Protein AF-A0A9E4C2A7-F1 (afdb_monomer_lite)

Sequence (192 aa):
MDSARFKALLAARDLGDVSAGEKAQGIEIRQQLLGATSADGIHWHNLSAPVFDAGATQLDTHNLCIYDPHQDQYVAYLRGHIDRRRLVRRASGPQFESLADPHPCLLPDPLDALDDDIYNPCYTPYPGTQPRYLMFPSIYHRIASTVDVQLAVSRDNHQWIRPFRQPIRGNVRPALRQPESHRCQRHLAAAF

Radius of gyration: 22.92 Å; chains: 1; bounding box: 50×76×45 Å

Foldseek 3Di:
DDPVVVLVVVLPDCPDPQDPVNVVVPDFDWDFAWDWDDPVVPDIDTDPDTLDTQGPFFWDPAKDWDQDPVVLKIKMWTWGDDPNAIATWIWIDNDSSHTDHTDGAGADDPPDDPQKHQDYFQKDFDDDDATKIKTFTWIQRRVVRDTATFIWIDRPVRHIDGPDPDGPDDPDPPDPDDPDDDDDDDDDDDDD

pLDDT: mean 81.85, std 18.78, range [28.12, 97.69]

Structure (mmCIF, N/CA/C/O backbone):
data_AF-A0A9E4C2A7-F1
#
_entry.id   AF-A0A9E4C2A7-F1
#
loop_
_atom_site.group_PDB
_atom_site.id
_atom_site.type_symbol
_atom_site.label_atom_id
_atom_site.label_alt_id
_atom_site.label_comp_id
_atom_site.label_asym_id
_atom_site.label_entity_id
_atom_site.label_seq_id
_atom_site.pdbx_PDB_ins_code
_atom_site.Cartn_x
_atom_site.Cartn_y
_atom_site.Cartn_z
_atom_site.occupancy
_atom_site.B_iso_or_equiv
_atom_site.auth_seq_id
_atom_site.auth_comp_id
_atom_site.auth_asym_id
_atom_site.auth_atom_id
_atom_site.pdbx_PDB_model_num
ATOM 1 N N . MET A 1 1 ? 20.657 5.915 -24.071 1.00 52.06 1 MET A 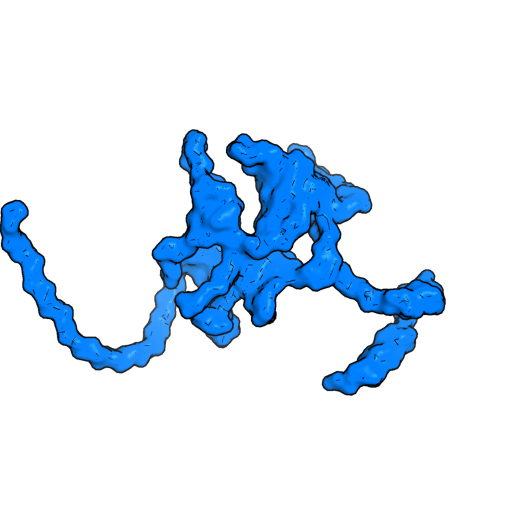N 1
ATOM 2 C CA . MET A 1 1 ? 21.016 7.320 -23.784 1.00 52.06 1 MET A CA 1
ATOM 3 C C . MET A 1 1 ? 22.346 7.283 -23.056 1.00 52.06 1 MET A C 1
ATOM 5 O O . MET A 1 1 ? 22.446 6.533 -22.095 1.00 52.06 1 MET A O 1
ATOM 9 N N . ASP A 1 2 ? 23.370 7.970 -23.555 1.00 78.88 2 ASP A N 1
ATOM 10 C CA . ASP A 1 2 ? 24.681 8.019 -22.897 1.00 78.88 2 ASP A CA 1
ATOM 11 C C . ASP A 1 2 ? 24.548 8.697 -21.521 1.00 78.88 2 ASP A C 1
ATOM 13 O O . ASP A 1 2 ? 24.016 9.807 -21.415 1.00 78.88 2 ASP A O 1
ATOM 17 N N . SER A 1 3 ? 24.997 8.010 -20.468 1.00 65.69 3 SER A N 1
ATOM 18 C CA . SER A 1 3 ? 24.899 8.497 -19.092 1.00 65.69 3 SER A CA 1
ATOM 19 C C . SER A 1 3 ? 25.687 9.789 -18.878 1.00 65.69 3 SER A C 1
ATOM 21 O O . SER A 1 3 ? 25.282 10.587 -18.031 1.00 65.69 3 SER A O 1
ATOM 23 N N . ALA A 1 4 ? 26.778 10.014 -19.617 1.00 73.44 4 ALA A N 1
ATOM 24 C CA . ALA A 1 4 ? 27.559 11.244 -19.517 1.00 73.44 4 ALA A CA 1
ATOM 25 C C . ALA A 1 4 ? 26.772 12.429 -20.090 1.00 73.44 4 ALA A C 1
ATOM 27 O O . ALA A 1 4 ? 26.594 13.450 -19.424 1.00 73.44 4 ALA A O 1
ATOM 28 N N . ARG A 1 5 ? 26.195 12.249 -21.282 1.00 74.38 5 ARG A N 1
ATOM 29 C CA . ARG A 1 5 ? 25.324 13.245 -21.916 1.00 74.38 5 ARG A CA 1
ATOM 30 C C . ARG A 1 5 ? 24.071 13.562 -21.089 1.00 74.38 5 ARG A C 1
ATOM 32 O O . ARG A 1 5 ? 23.682 14.724 -21.012 1.00 74.38 5 ARG A O 1
ATOM 39 N N . PHE A 1 6 ? 23.450 12.568 -20.449 1.00 71.69 6 PHE A N 1
ATOM 40 C CA . PHE A 1 6 ? 22.288 12.790 -19.576 1.00 71.69 6 PHE A CA 1
ATOM 41 C C . PHE A 1 6 ? 22.649 13.595 -18.316 1.00 71.69 6 PHE A C 1
ATOM 43 O O . PHE A 1 6 ? 21.942 14.542 -17.974 1.00 71.69 6 PHE A O 1
ATOM 50 N N . LYS A 1 7 ? 23.785 13.286 -17.673 1.00 68.56 7 LYS A N 1
ATOM 51 C CA . LYS A 1 7 ? 24.295 14.058 -16.525 1.00 68.56 7 LYS A CA 1
ATOM 52 C C . LYS A 1 7 ? 24.618 15.505 -16.900 1.00 68.56 7 LYS A C 1
ATOM 54 O O . LYS A 1 7 ? 24.267 16.408 -16.148 1.00 68.56 7 LYS A O 1
ATOM 59 N N . ALA A 1 8 ? 25.222 15.731 -18.068 1.00 76.12 8 ALA A N 1
ATOM 60 C CA . ALA A 1 8 ? 25.518 17.078 -18.558 1.00 76.12 8 ALA A CA 1
ATOM 61 C C . ALA A 1 8 ? 24.242 17.909 -18.784 1.00 76.12 8 ALA A C 1
ATOM 63 O O . ALA A 1 8 ? 24.189 19.073 -18.399 1.00 76.12 8 ALA A O 1
ATOM 64 N N . LEU A 1 9 ? 23.190 17.302 -19.347 1.00 75.69 9 LEU A N 1
ATOM 65 C CA . LEU A 1 9 ? 21.896 17.964 -19.549 1.00 75.69 9 LEU A CA 1
ATOM 66 C C . LEU A 1 9 ? 21.172 18.274 -18.231 1.00 75.69 9 LEU A C 1
ATOM 68 O O . LEU A 1 9 ? 20.566 19.334 -18.112 1.00 75.69 9 LEU A O 1
ATOM 72 N N . LEU A 1 10 ? 21.245 17.377 -17.242 1.00 66.69 10 LEU A N 1
ATOM 73 C CA . LEU A 1 10 ? 20.697 17.616 -15.902 1.00 66.69 10 LEU A CA 1
ATOM 74 C C . LEU A 1 10 ? 21.423 18.755 -15.181 1.00 66.69 10 LEU A C 1
ATOM 76 O O . LEU A 1 10 ? 20.769 19.624 -14.615 1.00 66.69 10 LEU A O 1
ATOM 80 N N . ALA A 1 11 ? 22.757 18.774 -15.235 1.00 68.00 11 ALA A N 1
ATOM 81 C CA . ALA A 1 11 ? 23.566 19.818 -14.608 1.00 68.00 11 ALA A CA 1
ATOM 82 C C . ALA A 1 11 ? 23.372 21.198 -15.261 1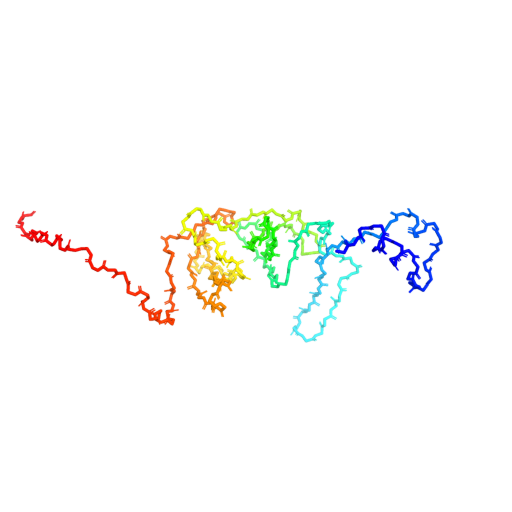.00 68.00 11 ALA A C 1
ATOM 84 O O . ALA A 1 11 ? 23.456 22.218 -14.581 1.00 68.00 11 ALA A O 1
ATOM 85 N N . ALA A 1 12 ? 23.094 21.233 -16.569 1.00 71.88 12 ALA A N 1
ATOM 86 C CA . ALA A 1 12 ? 22.829 22.458 -17.321 1.00 71.88 12 ALA A CA 1
ATOM 87 C C . ALA A 1 12 ? 21.379 22.961 -17.202 1.00 71.88 12 ALA A C 1
ATOM 89 O O . ALA A 1 12 ? 21.061 24.026 -17.732 1.00 71.88 12 ALA A O 1
ATOM 90 N N . ARG A 1 13 ? 20.482 22.207 -16.551 1.00 72.06 13 ARG A N 1
ATOM 91 C CA . ARG A 1 13 ? 19.082 22.601 -16.402 1.00 72.06 13 ARG A CA 1
ATOM 92 C C . ARG A 1 13 ? 18.987 23.748 -15.399 1.00 72.06 13 ARG A C 1
ATOM 94 O O . ARG A 1 13 ? 19.447 23.628 -14.264 1.00 72.06 13 ARG A O 1
ATOM 101 N N . ASP A 1 14 ? 18.382 24.850 -15.820 1.00 69.75 14 ASP A N 1
ATOM 102 C CA . ASP A 1 14 ? 18.023 25.924 -14.905 1.00 69.75 14 ASP A CA 1
ATOM 103 C C . ASP A 1 14 ? 16.867 25.442 -14.015 1.00 69.75 14 ASP A C 1
ATOM 105 O O . ASP A 1 14 ? 15.783 25.118 -14.505 1.00 69.75 14 ASP A O 1
ATOM 109 N N . LEU A 1 15 ? 17.152 25.290 -12.722 1.00 68.25 15 LEU A N 1
ATOM 110 C CA . LEU A 1 15 ? 16.206 24.837 -11.701 1.00 68.25 15 LEU A CA 1
ATOM 111 C C . LEU A 1 15 ? 15.674 26.014 -10.860 1.00 68.25 15 LEU A C 1
ATOM 113 O O . LEU A 1 15 ? 15.011 25.770 -9.857 1.00 68.25 15 LEU A O 1
ATOM 117 N N . GLY A 1 16 ? 15.950 27.269 -11.246 1.00 73.62 16 GLY A N 1
ATOM 118 C CA . GLY A 1 16 ? 15.587 28.458 -10.469 1.00 73.62 16 GLY A CA 1
ATOM 119 C C . GLY A 1 16 ? 16.590 28.750 -9.348 1.00 73.62 16 GLY A C 1
ATOM 120 O O . GLY A 1 16 ? 17.798 28.656 -9.569 1.00 73.62 16 GLY A O 1
ATOM 121 N N . ASP A 1 17 ? 16.099 29.059 -8.142 1.00 74.69 17 ASP A N 1
ATOM 122 C CA . ASP A 1 17 ? 16.873 29.519 -6.966 1.00 74.69 17 ASP A CA 1
ATOM 123 C C . ASP A 1 17 ? 17.817 28.466 -6.336 1.00 74.69 17 ASP A C 1
ATOM 125 O O . ASP A 1 17 ? 18.230 28.589 -5.186 1.00 74.69 17 ASP A O 1
ATOM 129 N N . VAL A 1 18 ? 18.186 27.420 -7.077 1.00 70.50 18 VAL A N 1
ATOM 130 C CA . VAL A 1 18 ? 19.078 26.356 -6.602 1.00 70.50 18 VAL A CA 1
ATOM 131 C C . VAL A 1 18 ? 20.537 26.772 -6.813 1.00 70.50 18 VAL A C 1
ATOM 133 O O . VAL A 1 18 ? 21.018 26.902 -7.947 1.00 70.50 18 VAL A O 1
ATOM 136 N N . SER A 1 19 ? 21.268 26.951 -5.717 1.00 71.50 19 SER A N 1
ATOM 137 C CA . SER A 1 19 ? 22.682 27.328 -5.697 1.00 71.50 19 SER A CA 1
ATOM 138 C C . SER A 1 19 ? 23.594 26.243 -6.287 1.00 71.50 19 SER A C 1
ATOM 140 O O . SER A 1 19 ? 23.249 25.064 -6.389 1.00 71.50 19 SER A O 1
ATOM 142 N N . ALA A 1 20 ? 24.823 26.617 -6.654 1.00 66.12 20 ALA A N 1
ATOM 143 C CA . ALA A 1 20 ? 25.820 25.659 -7.141 1.00 66.12 20 ALA A CA 1
ATOM 144 C C . ALA A 1 20 ? 26.184 24.581 -6.095 1.00 66.12 20 ALA A C 1
ATOM 146 O O . ALA A 1 20 ? 26.500 23.455 -6.474 1.00 66.12 20 ALA A O 1
ATOM 147 N N . GLY A 1 21 ? 26.104 24.903 -4.796 1.00 67.12 21 GLY A N 1
ATOM 148 C CA . GLY A 1 21 ? 26.328 23.951 -3.701 1.00 67.12 21 GLY A CA 1
ATOM 149 C C . GLY A 1 21 ? 25.216 22.908 -3.588 1.00 67.12 21 GLY A C 1
ATOM 150 O O . GLY A 1 21 ? 25.503 21.725 -3.430 1.00 67.12 21 GLY A O 1
ATOM 151 N N . GLU A 1 22 ? 23.960 23.316 -3.773 1.00 67.75 22 GLU A N 1
ATOM 152 C CA . GLU A 1 22 ? 22.807 22.405 -3.826 1.00 67.75 22 GLU A CA 1
ATOM 153 C C . GLU A 1 22 ? 22.833 21.544 -5.097 1.00 67.75 22 GLU A C 1
ATOM 155 O O . GLU A 1 22 ? 22.561 20.348 -5.047 1.00 67.75 22 GLU A O 1
ATOM 160 N N . LYS A 1 23 ? 23.278 22.099 -6.234 1.00 65.25 23 LYS A N 1
ATOM 161 C CA . LYS A 1 23 ? 23.524 21.314 -7.459 1.00 65.25 23 LYS A CA 1
ATOM 162 C C . LYS A 1 23 ? 24.620 20.260 -7.257 1.00 65.25 23 LYS A C 1
ATOM 164 O O . LYS A 1 23 ? 24.518 19.161 -7.803 1.00 65.25 23 LYS A O 1
ATOM 169 N N . ALA A 1 24 ? 25.656 20.576 -6.475 1.00 60.72 24 ALA A N 1
ATOM 170 C CA . ALA A 1 24 ? 26.760 19.666 -6.169 1.00 60.72 24 ALA A CA 1
ATOM 171 C C . ALA A 1 24 ? 26.372 18.534 -5.200 1.00 60.72 24 ALA A C 1
ATOM 173 O O . ALA A 1 24 ? 26.989 17.472 -5.249 1.00 60.72 24 ALA A O 1
ATOM 174 N N . GLN A 1 25 ? 25.330 18.721 -4.379 1.00 63.97 25 GLN A N 1
ATOM 175 C CA . GLN A 1 25 ? 24.764 17.658 -3.534 1.00 63.97 25 GLN A CA 1
ATOM 176 C C . GLN A 1 25 ? 24.067 16.550 -4.344 1.00 63.97 25 GLN A C 1
ATOM 178 O O . GLN A 1 25 ? 23.791 15.478 -3.809 1.00 63.97 25 GLN A O 1
ATOM 183 N N . GLY A 1 26 ? 23.881 16.758 -5.651 1.00 65.00 26 GLY A N 1
ATOM 184 C CA . GLY A 1 26 ? 23.242 15.805 -6.544 1.00 65.00 26 GLY A CA 1
ATOM 185 C C . GLY A 1 26 ? 21.721 15.906 -6.480 1.00 65.00 26 GLY A C 1
ATOM 186 O O . GLY A 1 26 ? 21.128 16.244 -5.462 1.00 65.00 26 GLY A O 1
ATOM 187 N N . ILE A 1 27 ? 21.071 15.623 -7.606 1.00 68.44 27 ILE A N 1
ATOM 188 C CA . ILE A 1 27 ? 19.611 15.548 -7.656 1.00 68.44 27 ILE A CA 1
ATOM 189 C C . ILE A 1 27 ? 19.199 14.202 -7.056 1.00 68.44 27 ILE A C 1
ATOM 191 O O . ILE A 1 27 ? 19.465 13.155 -7.650 1.00 68.44 27 ILE A O 1
ATOM 195 N N . GLU A 1 28 ? 18.540 14.235 -5.901 1.00 72.44 28 GLU A N 1
ATOM 196 C CA . GLU A 1 28 ? 17.896 13.070 -5.295 1.00 72.44 28 GLU A CA 1
ATOM 197 C C . GLU A 1 28 ? 16.407 13.050 -5.673 1.00 72.44 28 GLU A C 1
ATOM 199 O O . GLU A 1 28 ? 15.696 14.041 -5.509 1.00 72.44 28 GLU A O 1
ATOM 204 N N . ILE A 1 29 ? 15.918 11.917 -6.186 1.00 73.56 29 ILE A N 1
ATOM 205 C CA . ILE A 1 29 ? 14.477 11.680 -6.332 1.00 73.56 29 ILE A CA 1
ATOM 206 C C . ILE A 1 29 ? 14.010 10.982 -5.062 1.00 73.56 29 ILE A C 1
ATOM 208 O O . ILE A 1 29 ? 14.387 9.837 -4.813 1.00 73.56 29 ILE A O 1
ATOM 212 N N . ARG A 1 30 ? 13.165 11.668 -4.291 1.00 81.38 30 ARG A N 1
ATOM 213 C CA . ARG A 1 30 ? 12.516 11.117 -3.099 1.00 81.38 30 ARG A CA 1
ATOM 214 C C . ARG A 1 30 ? 11.031 10.932 -3.355 1.00 81.38 30 ARG A C 1
ATOM 216 O O . ARG A 1 30 ? 10.407 11.737 -4.048 1.00 81.38 30 ARG A O 1
ATOM 223 N N . GLN A 1 31 ? 10.465 9.878 -2.788 1.00 86.56 31 GLN A N 1
ATOM 224 C CA . GLN A 1 31 ? 9.028 9.647 -2.790 1.00 86.56 31 GLN A CA 1
ATOM 225 C C . GLN A 1 31 ? 8.502 9.793 -1.370 1.00 86.56 31 GLN A C 1
ATOM 227 O O . GLN A 1 31 ? 8.984 9.148 -0.448 1.00 86.56 31 GLN A O 1
ATOM 232 N N . GLN A 1 32 ? 7.502 10.646 -1.199 1.00 89.50 32 GLN A N 1
ATOM 233 C CA . GLN A 1 32 ? 6.906 10.946 0.097 1.00 89.50 32 GLN A CA 1
ATOM 234 C C . GLN A 1 32 ? 5.406 10.685 0.029 1.00 89.50 32 GLN A C 1
ATOM 236 O O . GLN A 1 32 ? 4.772 10.971 -0.991 1.00 89.50 32 GLN A O 1
ATOM 241 N N . LEU A 1 33 ? 4.835 10.153 1.111 1.00 90.62 33 LEU A N 1
ATOM 242 C CA . LEU A 1 33 ? 3.387 10.094 1.257 1.00 90.62 33 LEU A CA 1
ATOM 243 C C . LEU A 1 33 ? 2.931 11.331 2.023 1.00 90.62 33 LEU A C 1
ATOM 245 O O . LEU A 1 33 ? 3.232 11.483 3.202 1.00 90.62 33 LEU A O 1
ATOM 249 N N . LEU A 1 34 ? 2.205 12.216 1.351 1.00 92.81 34 LEU A N 1
ATOM 250 C CA . LEU A 1 34 ? 1.596 13.386 1.979 1.00 92.81 34 LEU A CA 1
ATOM 251 C C . LEU A 1 34 ? 0.192 13.041 2.481 1.00 92.81 34 LEU A C 1
ATOM 253 O O . LEU A 1 34 ? -0.484 12.182 1.910 1.00 92.81 34 LEU A O 1
ATOM 257 N N . GLY A 1 35 ? -0.242 13.719 3.541 1.00 93.44 35 GLY A N 1
ATOM 258 C CA . GLY A 1 35 ? -1.549 13.512 4.158 1.00 93.44 35 GLY A CA 1
ATOM 259 C C . GLY A 1 35 ? -2.338 14.809 4.291 1.00 93.44 35 GLY A C 1
ATOM 260 O O . GLY A 1 35 ? -1.772 15.900 4.359 1.00 93.44 35 GLY A O 1
ATOM 261 N N . ALA A 1 36 ? -3.656 14.668 4.358 1.00 95.56 36 ALA A N 1
ATOM 262 C CA . ALA A 1 36 ? -4.581 15.735 4.703 1.00 95.56 36 ALA A CA 1
ATOM 263 C C . ALA A 1 36 ? -5.709 15.156 5.562 1.00 95.56 36 ALA A C 1
ATOM 265 O O . ALA A 1 36 ? -6.050 13.980 5.423 1.00 95.56 36 ALA A O 1
ATOM 266 N N . THR A 1 37 ? -6.285 15.971 6.440 1.00 95.56 37 THR A N 1
ATOM 267 C CA . THR A 1 37 ? -7.387 15.569 7.319 1.00 95.56 37 THR A CA 1
ATOM 268 C C . THR A 1 37 ? -8.584 16.498 7.155 1.00 95.56 37 THR A C 1
ATOM 270 O O . THR A 1 37 ? -8.454 17.680 6.826 1.00 95.56 37 THR A O 1
ATOM 273 N N . SER A 1 38 ? -9.777 15.948 7.364 1.00 96.56 38 SER A N 1
ATOM 274 C CA . SER A 1 38 ? -11.037 16.681 7.312 1.00 96.56 38 SER A CA 1
ATOM 275 C C . SER A 1 38 ? -12.033 16.034 8.267 1.00 96.56 38 SER A C 1
ATOM 277 O O . SER A 1 38 ? -12.193 14.815 8.255 1.00 96.56 38 SER A O 1
ATOM 279 N N . ALA A 1 39 ? -12.690 16.843 9.099 1.00 96.38 39 ALA A N 1
ATOM 280 C CA . ALA A 1 39 ? -13.713 16.359 10.027 1.00 96.38 39 ALA A CA 1
ATOM 281 C C . ALA A 1 39 ? -15.081 16.160 9.349 1.00 96.38 39 ALA A C 1
ATOM 283 O O . ALA A 1 39 ? -15.896 15.383 9.837 1.00 96.38 39 ALA A O 1
ATOM 284 N N . ASP A 1 40 ? -15.333 16.857 8.237 1.00 96.81 40 ASP A N 1
ATOM 285 C CA . ASP A 1 40 ? -16.606 16.848 7.506 1.00 96.81 40 ASP A CA 1
ATOM 286 C C . ASP A 1 40 ? -16.501 16.263 6.087 1.00 96.81 40 ASP A C 1
ATOM 288 O O . ASP A 1 40 ? -17.509 16.107 5.402 1.00 96.81 40 ASP A O 1
ATOM 292 N N . GLY A 1 41 ? -15.289 15.933 5.636 1.00 95.69 41 GLY A N 1
ATOM 293 C CA . GLY A 1 41 ? -15.010 15.441 4.288 1.00 95.69 41 GLY A CA 1
ATOM 294 C C . GLY A 1 41 ? -15.037 16.521 3.200 1.00 95.69 41 GLY A C 1
ATOM 295 O O . GLY A 1 41 ? -14.840 16.197 2.028 1.00 95.69 41 GLY A O 1
ATOM 296 N N . ILE A 1 42 ? -15.254 17.789 3.561 1.00 97.31 42 ILE A N 1
ATOM 297 C CA . ILE A 1 42 ? -15.397 18.923 2.636 1.00 97.31 42 ILE A CA 1
ATOM 298 C C . ILE A 1 42 ? -14.233 19.903 2.808 1.00 97.31 42 ILE A C 1
ATOM 300 O O . ILE A 1 42 ? -13.612 20.296 1.820 1.00 97.31 42 ILE A O 1
ATOM 304 N N . HIS A 1 43 ? -13.903 20.275 4.046 1.00 97.19 43 HIS A N 1
ATOM 305 C CA . HIS A 1 43 ? -12.822 21.210 4.355 1.00 97.19 43 HIS A CA 1
ATOM 306 C C . HIS A 1 43 ? -11.567 20.446 4.768 1.00 97.19 43 HIS A C 1
ATOM 308 O O . HIS A 1 43 ? -11.542 19.780 5.806 1.00 97.19 43 HIS A O 1
ATOM 314 N N . TRP A 1 44 ? -10.522 20.541 3.949 1.00 97.69 44 TRP A N 1
ATOM 315 C CA . TRP A 1 44 ? -9.300 19.755 4.102 1.00 97.69 44 TRP A CA 1
ATOM 316 C C . TRP A 1 44 ? -8.133 20.599 4.607 1.00 97.69 44 TRP A C 1
ATOM 318 O O . TRP A 1 44 ? -7.872 21.689 4.099 1.00 97.69 44 TRP A O 1
ATOM 328 N N . HIS A 1 45 ? -7.400 20.050 5.575 1.00 97.00 45 HIS A N 1
ATOM 329 C CA . HIS A 1 45 ? -6.171 20.620 6.113 1.00 97.00 45 HIS A CA 1
ATOM 330 C C . HIS A 1 45 ? -5.008 19.704 5.748 1.00 97.00 45 HIS A C 1
ATOM 332 O O . HIS A 1 45 ? -4.957 18.552 6.181 1.00 97.00 45 HIS A O 1
ATOM 338 N N . ASN A 1 46 ? -4.080 20.207 4.937 1.00 96.75 46 ASN A N 1
ATOM 339 C CA . ASN A 1 46 ? -2.868 19.468 4.599 1.00 96.75 46 ASN A CA 1
ATOM 340 C C . A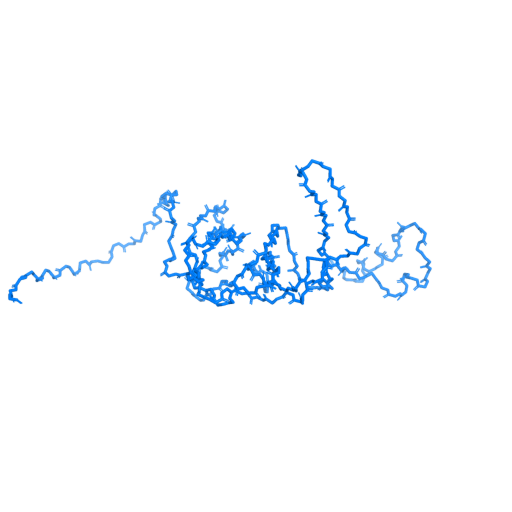SN A 1 46 ? -1.950 19.394 5.820 1.00 96.75 46 ASN A C 1
ATOM 342 O O . ASN A 1 46 ? -1.777 20.386 6.533 1.00 96.75 46 ASN A O 1
ATOM 346 N N . LEU A 1 47 ? -1.330 18.236 6.033 1.00 94.62 47 LEU A N 1
ATOM 347 C CA . LEU A 1 47 ? -0.254 18.112 7.007 1.00 94.62 47 LEU A CA 1
ATOM 348 C C . LEU A 1 47 ? 0.956 18.934 6.545 1.00 94.62 47 LEU A C 1
ATOM 350 O O . LEU A 1 47 ? 1.249 19.022 5.352 1.00 94.62 47 LEU A O 1
ATOM 354 N N . SER A 1 48 ? 1.671 19.534 7.498 1.00 93.88 48 SER A N 1
ATOM 355 C CA . SER A 1 48 ? 2.889 20.308 7.223 1.00 93.88 48 SER A CA 1
ATOM 356 C C . SER A 1 48 ? 4.103 19.429 6.917 1.00 93.88 48 SER A C 1
ATOM 358 O O . SER A 1 48 ? 5.070 19.907 6.328 1.00 93.88 48 SER A O 1
ATOM 360 N N . ALA A 1 49 ? 4.048 18.155 7.305 1.00 93.44 49 ALA A N 1
ATOM 361 C CA . ALA A 1 49 ? 5.070 17.152 7.058 1.00 93.44 49 ALA A CA 1
ATOM 362 C C . ALA A 1 49 ? 4.462 15.922 6.357 1.00 93.44 49 ALA A C 1
ATOM 364 O O . ALA A 1 49 ? 3.258 15.671 6.485 1.00 93.44 49 ALA A O 1
ATOM 365 N N . PRO A 1 50 ? 5.272 15.146 5.616 1.00 92.12 50 PRO A N 1
ATOM 366 C CA . PRO A 1 50 ? 4.846 13.859 5.085 1.00 92.12 50 PRO A CA 1
ATOM 367 C C . PRO A 1 50 ? 4.411 12.902 6.197 1.00 92.12 50 PRO A C 1
ATOM 369 O O . PRO A 1 50 ? 5.033 12.860 7.253 1.00 92.12 50 PRO A O 1
ATOM 372 N N . VAL A 1 51 ? 3.407 12.074 5.903 1.00 93.06 51 VAL A N 1
ATOM 373 C CA . VAL A 1 51 ? 2.993 10.933 6.735 1.00 93.06 51 VAL A CA 1
ATOM 374 C C . VAL A 1 51 ? 4.152 9.951 6.925 1.00 93.06 51 VAL A C 1
ATOM 376 O O . VAL A 1 51 ? 4.313 9.365 7.992 1.00 93.06 51 VAL A O 1
ATOM 379 N N . PHE A 1 52 ? 4.955 9.774 5.874 1.00 89.94 52 PHE A N 1
ATOM 380 C CA . PHE A 1 52 ? 6.293 9.198 5.954 1.00 89.94 52 PHE A CA 1
ATOM 381 C C . PHE A 1 52 ? 7.108 9.578 4.704 1.00 89.94 52 PHE A C 1
ATOM 383 O O . PHE A 1 52 ? 6.553 9.927 3.651 1.00 89.94 52 PHE A O 1
ATOM 390 N N . ASP A 1 53 ? 8.433 9.484 4.813 1.00 89.50 53 ASP A N 1
ATOM 391 C CA . ASP A 1 53 ? 9.369 9.679 3.704 1.00 89.50 53 ASP A CA 1
ATOM 392 C C . ASP A 1 53 ? 9.929 8.327 3.257 1.00 89.50 53 ASP A C 1
ATOM 394 O O . ASP A 1 53 ? 10.657 7.667 3.991 1.00 89.50 53 ASP A O 1
ATOM 398 N N . ALA A 1 54 ? 9.580 7.902 2.046 1.00 83.69 54 ALA A N 1
ATOM 399 C CA . ALA A 1 54 ? 10.009 6.619 1.505 1.00 83.69 54 ALA A CA 1
ATOM 400 C C . ALA A 1 54 ? 11.456 6.653 0.984 1.00 83.69 54 ALA A C 1
ATOM 402 O O . ALA A 1 54 ? 11.980 5.617 0.559 1.00 83.69 54 ALA A O 1
ATOM 403 N N . GLY A 1 55 ? 12.092 7.827 0.940 1.00 85.31 55 GLY A N 1
ATOM 404 C CA . GLY A 1 55 ? 13.380 8.027 0.292 1.00 85.31 55 GLY A CA 1
ATOM 405 C C . GLY A 1 55 ? 13.325 7.582 -1.170 1.00 85.31 55 GLY A C 1
ATOM 406 O O . GLY A 1 55 ? 12.399 7.924 -1.907 1.00 85.31 55 GLY A O 1
ATOM 407 N N . ALA A 1 56 ? 14.295 6.764 -1.581 1.00 78.31 56 ALA A N 1
ATOM 408 C CA . ALA A 1 56 ? 14.346 6.170 -2.919 1.00 78.31 56 ALA A CA 1
ATOM 409 C C . ALA A 1 56 ? 13.448 4.921 -3.089 1.00 78.31 56 ALA A C 1
ATOM 411 O O . ALA A 1 56 ? 13.508 4.252 -4.126 1.00 78.31 56 ALA A O 1
ATOM 412 N N . THR A 1 57 ? 12.641 4.561 -2.082 1.00 71.31 57 THR A N 1
ATOM 413 C CA . THR 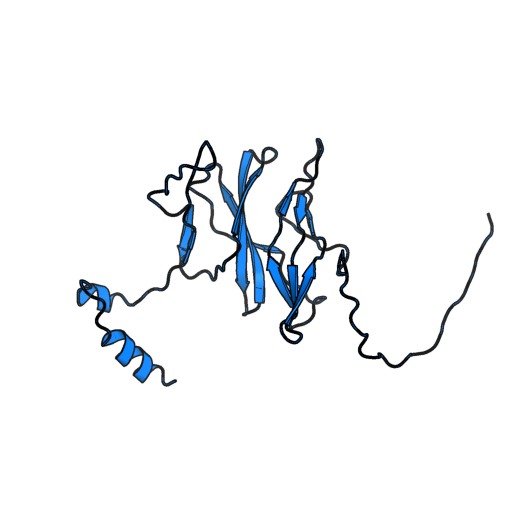A 1 57 ? 11.718 3.421 -2.174 1.00 71.31 57 THR A CA 1
ATOM 414 C C . THR A 1 57 ? 10.690 3.674 -3.260 1.00 71.31 57 THR A C 1
ATOM 416 O O . THR A 1 57 ? 9.978 4.668 -3.207 1.00 71.31 57 THR A O 1
ATOM 419 N N . GLN A 1 58 ? 10.562 2.723 -4.188 1.00 78.81 58 GLN A N 1
ATOM 420 C CA . GLN A 1 58 ? 9.642 2.809 -5.320 1.00 78.81 58 GLN A CA 1
ATOM 421 C C . GLN A 1 58 ? 8.187 2.625 -4.877 1.00 78.81 58 GLN A C 1
ATOM 423 O O . GLN A 1 58 ? 7.659 1.508 -4.876 1.00 78.81 58 GLN A O 1
ATOM 428 N N . LEU A 1 59 ? 7.548 3.723 -4.495 1.00 84.06 59 LEU A N 1
ATOM 429 C CA . LEU A 1 59 ? 6.108 3.839 -4.311 1.00 84.06 59 LEU A CA 1
ATOM 430 C C . LEU A 1 59 ? 5.421 4.261 -5.610 1.00 84.06 59 LEU A C 1
ATOM 432 O O . LEU A 1 59 ? 6.025 4.807 -6.535 1.00 84.06 59 LEU A O 1
ATOM 436 N N . ASP A 1 60 ? 4.128 3.995 -5.677 1.00 79.50 60 ASP A N 1
ATOM 437 C CA . ASP A 1 60 ? 3.255 4.320 -6.796 1.00 79.50 60 ASP A CA 1
ATOM 438 C C . ASP A 1 60 ? 1.952 4.938 -6.248 1.00 79.50 60 ASP A C 1
ATOM 440 O O . ASP A 1 60 ? 1.761 5.142 -5.049 1.00 79.50 60 ASP A O 1
ATOM 444 N N . THR A 1 61 ? 1.053 5.282 -7.153 1.00 74.62 61 THR A N 1
ATOM 445 C CA . THR A 1 61 ? -0.309 5.746 -6.885 1.00 74.62 61 THR A CA 1
ATOM 446 C C . THR A 1 61 ? -1.213 4.599 -6.407 1.00 74.62 61 THR A C 1
ATOM 448 O O . THR A 1 61 ? -0.942 3.438 -6.706 1.00 74.62 61 THR A O 1
ATOM 451 N N . HIS A 1 62 ? -2.335 4.933 -5.753 1.00 83.50 62 HIS A N 1
ATOM 452 C CA . HIS A 1 62 ? -3.278 4.025 -5.057 1.00 83.50 62 HIS A CA 1
ATOM 453 C C . HIS A 1 62 ? -2.811 3.593 -3.666 1.00 83.50 62 HIS A C 1
ATOM 455 O O . HIS A 1 62 ? -2.486 2.434 -3.413 1.00 83.50 62 HIS A O 1
ATOM 461 N N . ASN A 1 63 ? -2.830 4.568 -2.764 1.00 89.12 63 ASN A N 1
ATOM 462 C CA . ASN A 1 63 ? -2.509 4.403 -1.358 1.00 89.12 63 ASN A CA 1
ATOM 463 C C . ASN A 1 63 ? -3.803 4.494 -0.552 1.00 89.12 63 ASN A C 1
ATOM 465 O O . ASN A 1 63 ? -4.620 5.383 -0.784 1.00 89.12 63 ASN A O 1
ATOM 469 N N . LEU A 1 64 ? -3.985 3.571 0.380 1.00 92.50 64 LEU A N 1
ATOM 470 C CA . LEU A 1 64 ? -5.081 3.567 1.339 1.00 92.50 64 LEU A CA 1
ATOM 471 C C . LEU A 1 64 ? -4.479 3.643 2.737 1.00 92.50 64 LEU A C 1
ATOM 473 O O . LEU A 1 64 ? -3.463 3.010 2.994 1.00 92.50 64 LEU A O 1
ATOM 477 N N . CYS A 1 65 ? -5.115 4.391 3.632 1.00 93.88 65 CYS A N 1
ATOM 478 C CA . CYS A 1 65 ? -4.817 4.384 5.057 1.00 93.88 65 CYS A CA 1
ATOM 479 C C . CYS A 1 65 ? -6.131 4.263 5.823 1.00 93.88 65 CYS A C 1
ATOM 481 O O . CYS A 1 65 ? -7.101 4.949 5.501 1.00 93.88 65 CYS A O 1
ATOM 483 N N . ILE A 1 66 ? -6.173 3.358 6.793 1.00 93.94 66 ILE A N 1
ATOM 484 C CA . ILE A 1 66 ? -7.336 3.095 7.638 1.00 93.94 66 ILE A CA 1
ATOM 485 C C . ILE A 1 66 ? -6.881 2.946 9.081 1.00 93.94 66 ILE A C 1
ATOM 487 O O . ILE A 1 66 ? -5.786 2.460 9.336 1.00 93.94 66 ILE A O 1
ATOM 491 N N . TYR A 1 67 ? -7.724 3.334 10.029 1.00 95.06 67 TYR A N 1
ATOM 492 C CA . TYR A 1 67 ? -7.497 2.997 11.429 1.00 95.06 67 TYR A CA 1
ATOM 493 C C . TYR A 1 67 ? -8.029 1.583 11.704 1.00 95.06 67 TYR A C 1
ATOM 495 O O . TYR A 1 67 ? -9.191 1.290 11.413 1.00 95.06 67 TYR A O 1
ATOM 503 N N . ASP A 1 68 ? -7.171 0.698 12.213 1.00 94.50 68 ASP A N 1
ATOM 504 C CA . ASP A 1 68 ? -7.516 -0.665 12.618 1.00 94.50 68 ASP A CA 1
ATOM 505 C C . ASP A 1 68 ? -7.759 -0.706 14.139 1.00 94.50 68 ASP A C 1
ATOM 507 O O . ASP A 1 68 ? -6.797 -0.676 14.915 1.00 94.50 68 ASP A O 1
ATOM 511 N N . PRO A 1 69 ? -9.021 -0.818 14.596 1.00 92.69 69 PRO A N 1
ATOM 512 C CA . PRO A 1 69 ? -9.341 -0.815 16.021 1.00 92.69 69 PRO A CA 1
ATOM 513 C C . PRO A 1 69 ? -8.878 -2.084 16.748 1.00 92.69 69 PRO A C 1
ATOM 515 O O . PRO A 1 69 ? -8.788 -2.078 17.972 1.00 92.69 69 PRO A O 1
ATOM 518 N N . HIS A 1 70 ? -8.591 -3.180 16.036 1.00 92.31 70 HIS A N 1
ATOM 519 C CA . HIS A 1 70 ? -8.071 -4.399 16.660 1.00 92.31 70 HIS A CA 1
ATOM 520 C C . HIS A 1 70 ? -6.573 -4.306 16.961 1.00 92.31 70 HIS A C 1
ATOM 522 O O . HIS A 1 70 ? -6.090 -5.012 17.844 1.00 92.31 70 HIS A O 1
ATOM 528 N N . GLN A 1 71 ? -5.847 -3.460 16.224 1.00 92.00 71 GLN A N 1
ATOM 529 C CA . GLN A 1 71 ? -4.409 -3.236 16.397 1.00 92.00 71 GLN A CA 1
ATOM 530 C C . GLN A 1 71 ? -4.091 -1.907 17.091 1.00 92.00 71 GLN A C 1
ATOM 532 O O . GLN A 1 71 ? -2.936 -1.695 17.446 1.00 92.00 71 GLN A O 1
ATOM 537 N N . ASP A 1 72 ? -5.095 -1.044 17.283 1.00 94.88 72 ASP A N 1
ATOM 538 C CA . ASP A 1 72 ? -4.959 0.318 17.815 1.00 94.88 72 ASP A CA 1
ATOM 539 C C . ASP A 1 72 ? -3.932 1.155 17.029 1.00 94.88 72 ASP A C 1
ATOM 541 O O . ASP A 1 72 ? -3.060 1.830 17.577 1.00 94.88 72 ASP A O 1
ATOM 545 N N . GLN A 1 73 ? -3.981 1.043 15.698 1.00 96.50 73 GLN A N 1
ATOM 546 C CA . GLN A 1 73 ? -3.019 1.680 14.799 1.00 96.50 73 GLN A CA 1
ATOM 547 C C . GLN A 1 73 ? -3.669 2.107 13.488 1.00 96.50 73 GLN A C 1
ATOM 549 O O . GLN A 1 73 ? -4.567 1.451 12.963 1.00 96.50 73 GLN A O 1
ATOM 554 N N . TYR A 1 74 ? -3.135 3.171 12.899 1.00 97.00 74 TYR A N 1
ATOM 555 C CA . TYR A 1 74 ? -3.302 3.451 11.483 1.00 97.00 74 TYR A CA 1
ATOM 556 C C . TYR A 1 74 ? -2.484 2.449 10.673 1.00 97.00 74 TYR A C 1
ATOM 558 O O . TYR A 1 74 ? -1.305 2.228 10.944 1.00 97.00 74 TYR A O 1
ATOM 566 N N . VAL A 1 75 ? -3.112 1.850 9.669 1.00 96.25 75 VAL A N 1
ATOM 567 C CA . VAL A 1 75 ? -2.515 0.895 8.742 1.00 96.25 75 VAL A CA 1
ATOM 568 C C . VAL A 1 75 ? -2.688 1.434 7.333 1.00 96.25 75 VAL A C 1
ATOM 570 O O . VAL A 1 75 ? -3.806 1.663 6.867 1.00 96.25 75 VAL A O 1
ATOM 573 N N . ALA A 1 76 ? -1.571 1.615 6.640 1.00 95.06 76 ALA A N 1
ATOM 574 C CA . ALA A 1 76 ? -1.552 2.016 5.251 1.00 95.06 76 ALA A CA 1
ATOM 575 C C . ALA A 1 76 ? -1.170 0.851 4.341 1.00 95.06 76 ALA A C 1
ATOM 577 O O . ALA A 1 76 ? -0.194 0.145 4.595 1.00 95.06 76 ALA A O 1
ATOM 578 N N . TYR A 1 77 ? -1.918 0.696 3.251 1.00 95.50 77 TYR A N 1
ATOM 579 C CA . TYR A 1 77 ? -1.598 -0.186 2.139 1.00 95.50 77 TYR A CA 1
ATOM 580 C C . TYR A 1 77 ? -1.250 0.650 0.923 1.00 95.50 77 TYR A C 1
ATOM 582 O O . TYR A 1 77 ? -2.069 1.415 0.413 1.00 95.50 77 TYR A O 1
ATOM 590 N N . LEU A 1 78 ? -0.015 0.500 0.473 1.00 93.38 78 LEU A N 1
ATOM 591 C CA . LEU A 1 78 ? 0.598 1.343 -0.534 1.00 93.38 78 LEU A CA 1
ATOM 592 C C . LEU A 1 78 ? 0.986 0.491 -1.722 1.00 93.38 78 LEU A C 1
ATOM 594 O O . LEU A 1 78 ? 1.521 -0.609 -1.556 1.00 93.38 78 LEU A O 1
ATOM 598 N N . ARG A 1 79 ? 0.789 1.007 -2.929 1.00 93.56 79 ARG A N 1
ATOM 599 C CA . ARG A 1 79 ? 1.366 0.347 -4.091 1.00 93.56 79 ARG A CA 1
ATOM 600 C C . ARG A 1 79 ? 2.844 0.673 -4.175 1.00 93.56 79 ARG A C 1
ATOM 602 O O . ARG A 1 79 ? 3.249 1.827 -4.060 1.00 93.56 79 ARG A O 1
ATOM 609 N N . GLY A 1 80 ? 3.651 -0.348 -4.410 1.00 92.62 80 GLY A N 1
ATOM 610 C CA . GLY A 1 80 ? 5.071 -0.174 -4.655 1.00 92.62 80 GLY A CA 1
ATOM 611 C C . GLY A 1 80 ? 5.593 -1.135 -5.703 1.00 92.62 80 GLY A C 1
ATOM 612 O O . GLY A 1 80 ? 4.846 -1.929 -6.278 1.00 92.62 80 GLY A O 1
ATOM 613 N N . HIS A 1 81 ? 6.899 -1.056 -5.930 1.00 89.56 81 HIS A N 1
ATOM 614 C CA . HIS A 1 81 ? 7.607 -1.895 -6.887 1.00 89.56 81 HIS A CA 1
ATOM 615 C C . HIS A 1 81 ? 8.751 -2.653 -6.211 1.00 89.56 81 HIS A C 1
ATOM 617 O O . HIS A 1 81 ? 9.405 -2.127 -5.303 1.00 89.56 81 HIS A O 1
ATOM 623 N N . ILE A 1 82 ? 8.981 -3.881 -6.675 1.00 88.25 82 ILE A N 1
ATOM 624 C CA . ILE A 1 82 ? 10.215 -4.668 -6.512 1.00 88.25 82 ILE A CA 1
ATOM 625 C C . ILE A 1 82 ? 10.479 -5.342 -7.860 1.00 88.25 82 ILE A C 1
ATOM 627 O O . ILE A 1 82 ? 9.544 -5.833 -8.485 1.00 88.25 82 ILE A O 1
ATOM 631 N N . ASP A 1 83 ? 11.722 -5.319 -8.345 1.00 86.56 83 ASP A N 1
ATOM 632 C CA . ASP A 1 83 ? 12.141 -5.978 -9.594 1.00 86.56 83 ASP A CA 1
ATOM 633 C C . ASP A 1 83 ? 11.224 -5.698 -10.796 1.00 86.56 83 ASP A C 1
ATOM 635 O O . ASP A 1 83 ? 10.891 -6.569 -11.599 1.00 86.56 83 ASP A O 1
ATOM 639 N N . ARG A 1 84 ? 10.798 -4.433 -10.922 1.00 86.31 84 ARG A N 1
ATOM 640 C CA . ARG A 1 84 ? 9.861 -3.951 -11.951 1.00 86.31 84 ARG A CA 1
ATOM 641 C C . ARG A 1 84 ? 8.486 -4.627 -11.920 1.00 86.31 84 ARG A C 1
ATOM 643 O O . ARG A 1 84 ? 7.786 -4.545 -12.930 1.00 86.31 84 ARG A O 1
ATOM 650 N N . ARG A 1 85 ? 8.078 -5.258 -10.819 1.00 90.00 85 ARG A N 1
ATOM 651 C CA . ARG A 1 85 ? 6.745 -5.831 -10.570 1.00 90.00 85 ARG A CA 1
ATOM 652 C C . ARG A 1 85 ? 6.025 -5.020 -9.500 1.00 90.00 85 ARG A C 1
ATOM 654 O O . ARG A 1 85 ? 6.650 -4.582 -8.534 1.00 90.00 85 ARG A O 1
ATOM 661 N N . ARG A 1 86 ? 4.718 -4.815 -9.675 1.00 93.94 86 ARG A N 1
ATOM 662 C CA . ARG A 1 86 ? 3.894 -4.105 -8.689 1.00 93.94 86 ARG A CA 1
ATOM 663 C C . ARG A 1 86 ? 3.395 -5.047 -7.608 1.00 93.94 86 ARG A C 1
ATOM 665 O O . ARG A 1 86 ? 3.017 -6.186 -7.883 1.00 93.94 86 ARG A O 1
ATOM 672 N N . LEU A 1 87 ? 3.393 -4.526 -6.388 1.00 94.44 87 LEU A N 1
ATOM 673 C CA . LEU A 1 87 ? 3.009 -5.226 -5.172 1.00 94.44 87 LEU A CA 1
ATOM 674 C C . LEU A 1 87 ? 2.366 -4.269 -4.168 1.00 94.44 87 LEU A C 1
ATOM 676 O O . LEU A 1 87 ? 2.398 -3.046 -4.343 1.00 94.44 87 LEU A O 1
ATOM 680 N N . VAL A 1 88 ? 1.839 -4.833 -3.084 1.00 95.19 88 VAL A N 1
ATOM 681 C CA . VAL A 1 88 ? 1.330 -4.069 -1.943 1.00 95.19 88 VAL A CA 1
AT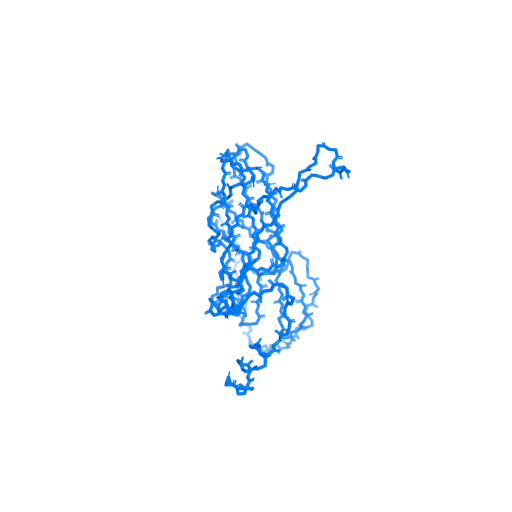OM 682 C C . VAL A 1 88 ? 2.372 -4.044 -0.833 1.00 95.19 88 VAL A C 1
ATOM 684 O O . VAL A 1 88 ? 2.882 -5.083 -0.400 1.00 95.19 88 VAL A O 1
ATOM 687 N N . ARG A 1 89 ? 2.666 -2.837 -0.360 1.00 94.00 89 ARG A N 1
ATOM 688 C CA . ARG A 1 89 ? 3.423 -2.572 0.857 1.00 94.00 89 ARG A CA 1
ATOM 689 C C . ARG A 1 89 ? 2.468 -2.185 1.980 1.00 94.00 89 ARG A C 1
ATOM 691 O O . ARG A 1 89 ? 1.427 -1.587 1.724 1.00 94.00 89 ARG A O 1
ATOM 698 N N . ARG A 1 90 ? 2.846 -2.494 3.213 1.00 94.31 90 ARG A N 1
ATOM 699 C CA . ARG A 1 90 ? 2.148 -2.119 4.438 1.00 94.31 90 ARG A CA 1
ATOM 700 C C . ARG A 1 90 ? 3.044 -1.211 5.270 1.00 94.31 90 ARG A C 1
ATOM 702 O O . ARG A 1 90 ? 4.222 -1.508 5.435 1.00 94.31 90 ARG A O 1
ATOM 709 N N . ALA A 1 91 ? 2.465 -0.153 5.814 1.00 94.62 91 ALA A N 1
ATOM 710 C CA . ALA A 1 91 ? 3.038 0.663 6.879 1.00 94.62 91 ALA A CA 1
ATOM 711 C C . ALA A 1 91 ? 2.013 0.772 8.012 1.00 94.62 91 ALA A C 1
ATOM 713 O O . ALA A 1 91 ? 0.811 0.676 7.760 1.00 94.62 91 ALA A O 1
ATOM 714 N N . SER A 1 92 ? 2.457 0.953 9.253 1.00 96.31 92 SER A N 1
ATOM 715 C CA . SER A 1 92 ? 1.543 1.252 10.355 1.00 96.31 92 SER A CA 1
ATOM 716 C C . SER A 1 92 ? 2.171 2.166 11.397 1.00 96.31 92 SER A C 1
ATOM 718 O O . SER A 1 92 ? 3.393 2.303 11.462 1.00 96.31 92 SER A O 1
ATOM 720 N N . GLY A 1 93 ? 1.324 2.815 12.186 1.00 96.44 93 GLY A N 1
ATOM 721 C CA . GLY A 1 93 ? 1.731 3.724 13.248 1.00 96.44 93 GLY A CA 1
ATOM 722 C C . GLY A 1 93 ? 0.553 4.075 14.156 1.00 96.44 93 GLY A C 1
ATOM 723 O O . GLY A 1 93 ? -0.599 3.975 13.734 1.00 96.44 93 GLY A O 1
ATOM 724 N N . PRO A 1 94 ? 0.804 4.470 15.412 1.00 96.81 94 PRO A N 1
ATOM 725 C CA . PRO A 1 94 ? -0.263 4.863 16.330 1.00 96.81 94 PRO A CA 1
ATOM 726 C C . PRO A 1 94 ? -0.884 6.226 15.973 1.00 96.81 94 PRO A C 1
ATOM 728 O O . PRO A 1 94 ? -1.988 6.531 16.415 1.00 96.81 94 PRO A O 1
ATOM 731 N N . GLN A 1 95 ? -0.212 7.036 15.149 1.00 95.44 95 GLN A N 1
ATOM 732 C CA . GLN A 1 95 ? -0.714 8.314 14.642 1.00 95.44 95 GLN A CA 1
ATOM 733 C C . GLN A 1 95 ? -0.759 8.319 13.113 1.00 95.44 95 GLN A C 1
ATOM 735 O O . GLN A 1 95 ? 0.099 7.729 12.457 1.00 95.44 95 GLN A O 1
ATOM 740 N N . PHE A 1 96 ? -1.748 9.003 12.538 1.00 95.31 96 PHE A N 1
ATOM 741 C CA . PHE A 1 96 ? -1.912 9.085 11.085 1.00 95.31 96 PHE A CA 1
ATOM 742 C C . PHE A 1 96 ? -0.768 9.859 10.426 1.00 95.31 96 PHE A C 1
ATOM 744 O O . PHE A 1 96 ? -0.337 9.510 9.335 1.00 95.31 96 PHE A O 1
ATOM 751 N N . GLU A 1 97 ? -0.278 10.899 11.093 1.00 94.81 97 GLU A N 1
ATOM 752 C CA . GLU A 1 97 ? 0.782 11.785 10.622 1.00 94.81 97 GLU A CA 1
ATOM 753 C C . GLU A 1 97 ? 2.192 11.178 10.685 1.00 94.81 97 GLU A C 1
ATOM 755 O O . GLU A 1 97 ? 3.133 11.806 10.213 1.00 94.81 97 GLU A O 1
ATOM 760 N N . SER A 1 98 ? 2.352 9.985 11.269 1.00 93.56 98 SER A N 1
ATOM 761 C CA . SER A 1 98 ? 3.657 9.349 11.464 1.00 93.56 98 SER A CA 1
ATOM 762 C C . SER A 1 98 ? 3.536 7.829 11.376 1.00 93.56 98 SER A C 1
ATOM 764 O O . SER A 1 98 ? 3.227 7.144 12.356 1.00 93.56 98 SER A O 1
ATOM 766 N N . LEU A 1 99 ? 3.764 7.293 10.175 1.00 94.62 99 LEU A N 1
ATOM 767 C CA . LEU A 1 99 ? 3.784 5.851 9.924 1.00 94.62 99 LEU A CA 1
ATOM 768 C C . LEU A 1 99 ? 5.221 5.330 9.826 1.00 94.62 99 LEU A C 1
ATOM 770 O O . LEU A 1 99 ? 6.122 6.031 9.372 1.00 94.62 99 LEU A O 1
ATOM 774 N N . ALA A 1 100 ? 5.424 4.071 10.217 1.00 93.31 100 ALA A N 1
ATOM 775 C CA . ALA A 1 100 ? 6.697 3.381 10.031 1.00 93.31 100 ALA A CA 1
ATOM 776 C C . ALA A 1 100 ? 7.010 3.113 8.546 1.00 93.31 100 ALA A C 1
ATOM 778 O O . ALA A 1 100 ? 6.127 3.166 7.685 1.00 93.31 100 ALA A O 1
ATOM 779 N N . ASP A 1 101 ? 8.261 2.744 8.263 1.00 91.44 101 ASP A N 1
ATOM 780 C CA . ASP A 1 101 ? 8.709 2.443 6.904 1.00 91.44 101 ASP A CA 1
ATOM 781 C C . ASP A 1 101 ? 7.895 1.305 6.256 1.00 91.44 101 ASP A C 1
ATOM 783 O O . ASP A 1 101 ? 7.680 0.248 6.865 1.00 91.44 101 ASP A O 1
ATOM 787 N N . PRO A 1 102 ? 7.455 1.474 4.994 1.00 91.81 102 PRO A N 1
ATOM 788 C CA . PRO A 1 102 ? 6.598 0.503 4.336 1.00 91.81 102 PRO A CA 1
ATOM 789 C C . PRO A 1 102 ? 7.361 -0.743 3.876 1.00 91.81 102 PRO A C 1
ATOM 791 O O . PRO A 1 102 ? 8.258 -0.688 3.027 1.00 91.81 102 PRO A O 1
ATOM 794 N N . HIS A 1 103 ? 6.903 -1.908 4.322 1.00 91.44 103 HIS A N 1
ATOM 795 C CA . HIS A 1 103 ? 7.448 -3.207 3.931 1.00 91.44 103 HIS A CA 1
ATOM 796 C C . HIS A 1 103 ? 6.485 -3.961 2.997 1.00 91.44 103 HIS A C 1
ATOM 798 O O . HIS A 1 103 ? 5.272 -3.791 3.105 1.00 91.44 103 HIS A O 1
ATOM 804 N N . PRO A 1 104 ? 6.960 -4.811 2.071 1.00 92.38 104 PRO A N 1
ATOM 805 C CA . PRO A 1 104 ? 6.076 -5.661 1.269 1.00 92.38 104 PRO A CA 1
ATOM 806 C C . PRO A 1 104 ? 5.176 -6.545 2.149 1.00 92.38 104 PRO A C 1
ATOM 808 O O . PRO A 1 104 ? 5.640 -7.089 3.153 1.00 92.38 104 PRO A O 1
ATOM 811 N N . CYS A 1 105 ? 3.901 -6.697 1.781 1.00 93.94 105 CYS A N 1
ATOM 812 C CA . CYS A 1 105 ? 2.954 -7.576 2.485 1.00 93.94 105 CYS A CA 1
ATOM 813 C C . CYS A 1 105 ? 2.152 -8.497 1.554 1.00 93.94 105 CYS A C 1
ATOM 815 O O . CYS A 1 105 ? 1.702 -9.554 1.988 1.00 93.94 105 CYS A O 1
ATOM 817 N N . LEU A 1 106 ? 1.997 -8.134 0.277 1.00 94.56 106 LEU A N 1
ATOM 818 C CA . LEU A 1 106 ? 1.388 -8.986 -0.742 1.00 94.56 106 LEU A CA 1
ATOM 819 C C . LEU A 1 106 ? 2.136 -8.796 -2.064 1.00 94.56 106 LEU A C 1
ATOM 821 O O . LEU A 1 106 ? 2.125 -7.705 -2.636 1.00 94.56 106 LEU A O 1
ATOM 825 N N . LEU A 1 107 ? 2.794 -9.858 -2.529 1.00 93.19 107 LEU A N 1
ATOM 826 C CA . LEU A 1 107 ? 3.679 -9.858 -3.692 1.00 93.19 107 LEU A CA 1
ATOM 827 C C . LEU A 1 107 ? 3.189 -10.862 -4.743 1.00 93.19 107 LEU A C 1
ATOM 829 O O . LEU A 1 107 ? 2.561 -11.858 -4.369 1.00 93.19 107 LEU A O 1
ATOM 833 N N . PRO A 1 108 ? 3.507 -10.644 -6.033 1.00 91.94 108 PRO A N 1
ATOM 834 C CA . PRO A 1 108 ? 3.477 -11.722 -7.007 1.00 91.94 108 PRO A CA 1
ATOM 835 C C . PRO A 1 108 ? 4.386 -12.873 -6.563 1.00 91.94 108 PRO A C 1
ATOM 837 O O . PRO A 1 108 ? 5.479 -12.647 -6.041 1.00 91.94 108 PRO A O 1
ATOM 840 N N . ASP A 1 109 ? 3.937 -14.100 -6.780 1.00 90.44 109 ASP A N 1
ATOM 841 C CA . ASP A 1 109 ? 4.623 -15.328 -6.394 1.00 90.44 109 ASP A CA 1
ATOM 842 C C . ASP A 1 109 ? 4.822 -16.254 -7.619 1.00 90.44 109 ASP A C 1
ATOM 844 O O . ASP A 1 109 ? 4.347 -15.938 -8.714 1.00 90.44 109 ASP A O 1
ATOM 848 N N . PRO A 1 110 ? 5.548 -17.385 -7.494 1.00 90.50 110 PRO A N 1
ATOM 849 C CA . PRO A 1 110 ? 5.829 -18.272 -8.629 1.00 90.50 110 PRO A CA 1
ATOM 850 C C . PRO A 1 110 ? 4.606 -18.883 -9.329 1.00 90.50 110 PRO A C 1
ATOM 852 O O . PRO A 1 110 ? 4.763 -19.499 -10.380 1.00 90.50 110 PRO A O 1
ATOM 855 N N . LEU A 1 111 ? 3.411 -18.776 -8.749 1.00 91.00 111 LEU A N 1
ATOM 856 C CA . LEU A 1 111 ? 2.167 -19.279 -9.327 1.00 91.00 111 LEU A CA 1
ATOM 857 C C . LEU A 1 111 ? 1.392 -18.193 -10.094 1.00 91.00 111 LEU A C 1
ATOM 859 O O . LEU A 1 111 ? 0.352 -18.504 -10.674 1.00 91.00 111 LEU A O 1
ATOM 863 N N . ASP A 1 112 ? 1.881 -16.950 -10.121 1.00 91.62 112 ASP A N 1
ATOM 864 C CA . ASP A 1 112 ? 1.391 -15.902 -11.020 1.00 91.62 112 ASP A CA 1
ATOM 865 C C . ASP A 1 112 ? 2.091 -15.949 -12.379 1.00 91.62 112 ASP A C 1
ATOM 867 O O . ASP A 1 112 ? 3.236 -16.398 -12.502 1.00 91.62 112 ASP A O 1
ATOM 871 N N . ALA A 1 113 ? 1.438 -15.411 -13.413 1.00 91.50 113 ALA A N 1
ATOM 872 C CA . ALA A 1 113 ? 2.132 -15.193 -14.672 1.00 91.50 113 ALA A CA 1
ATOM 873 C C . ALA A 1 113 ? 3.257 -14.158 -14.488 1.00 91.50 113 ALA A C 1
ATOM 875 O O . ALA A 1 113 ? 3.216 -13.273 -13.625 1.00 91.50 113 ALA A O 1
ATOM 876 N N . LEU A 1 114 ? 4.292 -14.250 -15.325 1.00 91.56 114 LEU A N 1
ATOM 877 C CA . LEU A 1 114 ? 5.436 -13.333 -15.269 1.00 91.56 114 LEU A CA 1
ATOM 878 C C . LEU A 1 114 ? 5.042 -11.876 -15.551 1.00 91.56 114 LEU A C 1
ATOM 880 O O . LEU A 1 114 ? 5.758 -10.959 -15.146 1.00 91.56 114 LEU A O 1
ATOM 884 N N . ASP A 1 115 ? 3.923 -11.665 -16.240 1.00 93.38 115 ASP A N 1
ATOM 885 C CA . ASP A 1 115 ? 3.406 -10.353 -16.604 1.00 93.38 115 ASP A CA 1
ATOM 886 C C . ASP A 1 115 ? 2.292 -9.842 -15.676 1.00 93.38 115 ASP A C 1
ATOM 888 O O . ASP A 1 115 ? 1.763 -8.758 -15.924 1.00 93.38 115 ASP A O 1
ATOM 892 N N . ASP A 1 116 ? 1.985 -10.565 -14.596 1.00 94.06 116 ASP A N 1
ATOM 893 C CA . ASP A 1 116 ? 0.960 -10.166 -13.631 1.00 94.06 116 ASP A CA 1
ATOM 894 C C . ASP A 1 116 ? 1.500 -9.161 -12.611 1.00 94.06 116 ASP A C 1
ATOM 896 O O . ASP A 1 116 ? 2.564 -9.331 -12.017 1.00 94.06 116 ASP A O 1
ATOM 900 N N . ASP A 1 117 ? 0.744 -8.109 -12.355 1.00 94.50 117 ASP A N 1
ATOM 901 C CA . ASP A 1 117 ? 1.029 -7.118 -11.325 1.00 94.50 117 ASP A CA 1
ATOM 902 C C . ASP A 1 117 ? -0.097 -7.087 -10.300 1.00 94.50 117 ASP A C 1
ATOM 904 O O . ASP A 1 117 ? -1.268 -7.029 -10.675 1.00 94.50 117 ASP A O 1
ATOM 908 N N . ILE A 1 118 ? 0.243 -6.994 -9.014 1.00 94.69 118 ILE A N 1
ATOM 909 C CA . ILE A 1 118 ? -0.748 -6.665 -7.988 1.00 94.69 118 ILE A CA 1
ATOM 910 C C . ILE A 1 118 ? -0.892 -5.143 -7.966 1.00 94.69 118 ILE A C 1
ATOM 912 O O . ILE A 1 118 ? -0.018 -4.414 -7.495 1.00 94.69 118 ILE A O 1
ATOM 916 N N . TYR A 1 119 ? -1.979 -4.660 -8.562 1.00 91.06 119 TYR A N 1
ATOM 917 C CA . TYR A 1 119 ? -2.128 -3.271 -8.981 1.00 91.06 119 TYR A CA 1
ATOM 918 C C . TYR A 1 119 ? -2.858 -2.382 -7.974 1.00 91.06 119 TYR A C 1
ATOM 920 O O . TYR A 1 119 ? -2.653 -1.179 -7.984 1.00 91.06 119 TYR A O 1
ATOM 928 N N . ASN A 1 120 ? -3.717 -2.900 -7.108 1.00 90.00 120 ASN A N 1
ATOM 929 C CA . ASN A 1 120 ? -4.355 -2.113 -6.045 1.00 90.00 120 ASN A CA 1
ATOM 930 C C . ASN A 1 120 ? -4.721 -3.068 -4.908 1.00 90.00 120 ASN A C 1
ATOM 932 O O . ASN A 1 120 ? -5.256 -4.121 -5.232 1.00 90.00 120 ASN A O 1
ATOM 936 N N . PRO A 1 121 ? -4.452 -2.760 -3.625 1.00 89.94 121 PRO A N 1
ATOM 937 C CA . PRO A 1 121 ? -4.849 -3.620 -2.509 1.00 89.94 121 PRO A CA 1
ATOM 938 C C . PRO A 1 121 ? -6.367 -3.780 -2.325 1.00 89.94 121 PRO A C 1
ATOM 940 O O . PRO A 1 121 ? -6.808 -4.876 -1.987 1.00 89.94 121 PRO A O 1
ATOM 943 N N . CYS A 1 122 ? -7.167 -2.718 -2.513 1.00 92.56 122 CYS A N 1
ATOM 944 C CA . CYS A 1 122 ? -8.615 -2.715 -2.220 1.00 92.56 122 CYS A CA 1
ATOM 945 C C . CYS A 1 122 ? -8.964 -3.405 -0.883 1.00 92.56 122 CYS A C 1
ATOM 947 O O . CYS A 1 122 ? -9.748 -4.356 -0.839 1.00 92.56 122 CYS A O 1
ATOM 949 N N . TYR A 1 123 ? -8.328 -2.956 0.199 1.00 95.00 123 TYR A N 1
ATOM 950 C CA . TYR A 1 123 ? -8.539 -3.498 1.538 1.00 95.00 123 TYR A CA 1
ATOM 951 C C . TYR A 1 123 ? -9.947 -3.192 2.067 1.00 95.00 123 TYR A C 1
ATOM 953 O O . TYR A 1 123 ? -10.473 -2.094 1.876 1.00 95.00 123 TYR A O 1
ATOM 961 N N . THR A 1 124 ? -10.522 -4.143 2.800 1.00 92.31 124 THR A N 1
ATOM 962 C CA . THR A 1 124 ? -11.719 -3.934 3.612 1.00 92.31 124 THR A CA 1
ATOM 963 C C . THR A 1 124 ? -11.687 -4.821 4.865 1.00 92.31 124 THR A C 1
ATOM 965 O O . THR A 1 124 ? -11.306 -5.997 4.781 1.00 92.31 124 THR A O 1
ATOM 968 N N . PRO A 1 125 ? -12.069 -4.296 6.043 1.00 90.50 125 PRO A N 1
ATOM 969 C CA . PRO A 1 125 ? -12.227 -5.127 7.227 1.00 90.50 125 PRO A CA 1
ATOM 970 C C . PRO A 1 125 ? -13.440 -6.048 7.053 1.00 90.50 125 PRO A C 1
ATOM 972 O O . PRO A 1 125 ? -14.502 -5.624 6.591 1.00 90.50 125 PRO A O 1
ATOM 975 N N . TYR A 1 126 ? -13.308 -7.316 7.436 1.00 90.12 126 TYR A N 1
ATOM 976 C CA . TYR A 1 126 ? -14.456 -8.214 7.473 1.00 90.12 126 TYR A CA 1
ATOM 977 C C . TYR A 1 126 ? -15.300 -7.927 8.725 1.00 90.12 126 TYR A C 1
ATOM 979 O O . TYR A 1 126 ? -14.742 -7.884 9.824 1.00 90.12 126 TYR A O 1
ATOM 987 N N . PRO A 1 127 ? -16.631 -7.779 8.609 1.00 86.06 127 PRO A N 1
ATOM 988 C CA . PRO A 1 127 ? -17.483 -7.538 9.768 1.00 86.06 127 PRO A CA 1
ATOM 989 C C . PRO A 1 127 ? -17.407 -8.670 10.801 1.00 86.06 127 PRO A C 1
ATOM 991 O O . PRO A 1 127 ? -17.450 -9.853 10.460 1.00 86.06 127 PRO A O 1
ATOM 994 N N . GLY A 1 128 ? -17.361 -8.319 12.084 1.00 83.50 128 GLY A N 1
ATOM 995 C CA . GLY A 1 128 ? -17.433 -9.282 13.181 1.00 83.50 128 GLY A CA 1
ATOM 996 C C . GLY A 1 128 ? -16.554 -8.907 14.367 1.00 83.50 128 GLY A C 1
ATOM 997 O O . GLY A 1 128 ? -15.917 -7.863 14.386 1.00 83.50 128 GLY A O 1
ATOM 998 N N . THR A 1 129 ? -16.539 -9.777 15.377 1.00 78.56 129 THR A N 1
ATOM 999 C CA . THR A 1 129 ? -15.777 -9.569 16.620 1.00 78.56 129 THR A CA 1
ATOM 1000 C C . THR A 1 129 ? -14.331 -10.052 16.540 1.00 78.56 129 THR A C 1
ATOM 1002 O O . THR A 1 129 ? -13.504 -9.635 17.344 1.00 78.56 129 THR A O 1
ATOM 1005 N N . GLN A 1 130 ? -14.023 -10.946 15.598 1.00 85.94 130 GLN A N 1
ATOM 1006 C CA . GLN A 1 130 ? -12.677 -11.484 15.403 1.00 85.94 130 GLN A CA 1
ATOM 1007 C C . GLN A 1 130 ? -12.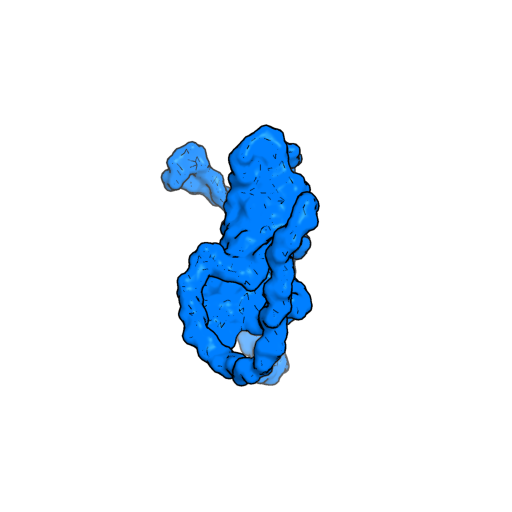000 -10.793 14.219 1.00 85.94 130 GLN A C 1
ATOM 1009 O O . GLN A 1 130 ? -12.642 -10.687 13.167 1.00 85.94 130 GLN A O 1
ATOM 1014 N N . PRO A 1 131 ? -10.715 -10.413 14.349 1.00 87.06 131 PRO A N 1
ATOM 1015 C CA . PRO A 1 131 ? -9.983 -9.753 13.282 1.00 87.06 131 PRO A CA 1
ATOM 1016 C C . PRO A 1 131 ? -9.894 -10.676 12.066 1.00 87.06 131 PRO A C 1
ATOM 1018 O O . PRO A 1 131 ? -9.343 -11.780 12.107 1.00 87.06 131 PRO A O 1
ATOM 1021 N N . ARG A 1 132 ? -10.508 -10.224 10.978 1.00 92.25 132 ARG A N 1
ATOM 1022 C CA . ARG A 1 132 ? -10.495 -10.866 9.669 1.00 92.25 132 ARG A CA 1
ATOM 1023 C C . ARG A 1 132 ? -10.376 -9.766 8.634 1.00 92.25 132 ARG A C 1
ATOM 1025 O O . ARG A 1 132 ? -11.140 -8.804 8.642 1.00 92.25 132 ARG A O 1
ATOM 1032 N N . TYR A 1 133 ? -9.420 -9.928 7.740 1.00 95.19 133 TYR A N 1
ATOM 1033 C CA . TYR A 1 133 ? -9.014 -8.877 6.828 1.00 95.19 133 TYR A CA 1
ATOM 1034 C C . TYR A 1 133 ? -9.137 -9.380 5.404 1.00 95.19 133 TYR A C 1
ATOM 1036 O O . TYR A 1 133 ? -8.674 -10.480 5.085 1.00 95.19 133 TYR A O 1
ATOM 1044 N N . LEU A 1 134 ? -9.782 -8.585 4.557 1.00 95.44 134 LEU A N 1
ATOM 1045 C CA . LEU A 1 134 ? -9.958 -8.893 3.149 1.00 95.44 134 LEU A CA 1
ATOM 1046 C C . LEU A 1 134 ? -9.255 -7.842 2.299 1.00 95.44 134 LEU A C 1
ATOM 1048 O O . LEU A 1 134 ? -9.195 -6.661 2.634 1.00 95.44 134 LEU A O 1
ATOM 1052 N N . MET A 1 135 ? -8.760 -8.289 1.159 1.00 95.31 135 MET A N 1
ATOM 1053 C CA . MET A 1 135 ? -8.287 -7.456 0.071 1.00 95.31 135 MET A CA 1
ATOM 1054 C C . MET A 1 135 ? -8.889 -7.995 -1.217 1.00 95.31 135 MET A C 1
ATOM 1056 O O . MET A 1 135 ? -9.000 -9.209 -1.406 1.00 95.31 135 MET A O 1
ATOM 1060 N N . PHE A 1 136 ? -9.240 -7.085 -2.114 1.00 94.81 136 PHE A N 1
ATOM 1061 C CA . PHE A 1 136 ? -9.757 -7.412 -3.437 1.00 94.81 136 PHE A CA 1
ATOM 1062 C C . PHE A 1 136 ? -8.769 -6.962 -4.508 1.00 94.81 136 PHE A C 1
ATOM 1064 O O . PHE A 1 136 ? -9.063 -6.018 -5.248 1.00 94.81 136 PHE A O 1
ATOM 1071 N N . PRO A 1 137 ? -7.561 -7.558 -4.567 1.00 94.69 137 PRO A N 1
ATOM 1072 C CA . PRO A 1 137 ? -6.516 -7.002 -5.388 1.00 94.69 137 PRO A CA 1
ATOM 1073 C C . PRO A 1 137 ? -6.888 -7.014 -6.864 1.00 94.69 137 PRO A C 1
ATOM 1075 O O . PRO A 1 137 ? -7.314 -8.036 -7.405 1.00 94.69 137 PRO A O 1
ATOM 1078 N N . SER A 1 138 ? -6.673 -5.877 -7.520 1.00 93.75 138 SER A N 1
ATOM 1079 C CA . SER A 1 138 ? -6.697 -5.809 -8.978 1.00 93.75 138 SER A CA 1
ATOM 1080 C C . SER A 1 138 ? -5.425 -6.448 -9.526 1.00 93.75 138 SER A C 1
ATOM 1082 O O . SER A 1 138 ? -4.333 -5.961 -9.231 1.00 93.75 138 SER A O 1
ATOM 1084 N N . ILE A 1 139 ? -5.548 -7.508 -10.319 1.00 94.62 139 ILE A N 1
ATOM 1085 C CA . ILE A 1 139 ? -4.427 -8.141 -11.011 1.00 94.62 139 ILE A CA 1
ATOM 1086 C C . ILE A 1 139 ? -4.360 -7.583 -12.422 1.00 94.62 139 ILE A C 1
ATOM 1088 O O . ILE A 1 139 ? -5.288 -7.752 -13.210 1.00 94.62 139 ILE A O 1
ATOM 1092 N N . TYR A 1 140 ? -3.277 -6.872 -12.724 1.00 94.25 140 TYR A N 1
ATOM 1093 C CA . TYR A 1 140 ? -3.042 -6.290 -14.038 1.00 94.25 140 TYR A CA 1
ATOM 1094 C C . TYR A 1 140 ? -2.165 -7.215 -14.879 1.00 94.25 140 TYR A C 1
ATOM 1096 O O . TYR A 1 140 ? -0.997 -7.425 -14.559 1.00 94.25 140 TYR A O 1
ATOM 1104 N N . HIS A 1 141 ? -2.727 -7.721 -15.972 1.00 93.69 141 HIS A N 1
ATOM 1105 C CA . HIS A 1 141 ? -2.036 -8.540 -16.962 1.00 93.69 141 HIS A CA 1
ATOM 1106 C C . HIS A 1 141 ? -1.365 -7.622 -17.984 1.00 93.69 141 HIS A C 1
ATOM 1108 O O . HIS A 1 141 ? -2.037 -7.075 -18.865 1.00 93.69 141 HIS A O 1
ATOM 1114 N N . ARG A 1 142 ? -0.050 -7.408 -17.871 1.00 92.81 142 ARG A N 1
ATOM 1115 C CA . ARG A 1 142 ? 0.653 -6.392 -18.674 1.00 92.81 142 ARG A CA 1
ATOM 1116 C C . ARG A 1 142 ? 0.592 -6.662 -20.171 1.00 92.81 142 ARG A C 1
ATOM 1118 O O . ARG A 1 142 ? 0.440 -5.710 -20.930 1.00 92.81 142 ARG A O 1
ATOM 1125 N N . ILE A 1 143 ? 0.720 -7.921 -20.601 1.00 94.31 143 ILE A N 1
ATOM 1126 C CA . ILE A 1 143 ? 0.734 -8.257 -22.033 1.00 94.31 143 ILE A CA 1
ATOM 1127 C C . ILE A 1 143 ? -0.650 -8.024 -22.639 1.00 94.31 143 ILE A C 1
ATOM 1129 O O . ILE A 1 143 ? -0.775 -7.392 -23.685 1.00 94.31 143 ILE A O 1
ATOM 1133 N N . ALA A 1 144 ? -1.695 -8.500 -21.963 1.00 92.75 144 ALA A N 1
ATOM 1134 C CA . ALA A 1 144 ? -3.071 -8.369 -22.434 1.00 92.75 144 ALA A CA 1
ATOM 1135 C C . ALA A 1 144 ? -3.664 -6.969 -22.199 1.00 92.75 144 ALA A C 1
ATOM 1137 O O . ALA A 1 144 ? -4.691 -6.640 -22.785 1.00 92.75 144 ALA A O 1
ATOM 1138 N N . SER A 1 145 ? -3.033 -6.147 -21.352 1.00 94.06 145 SER A N 1
ATOM 1139 C CA . SER A 1 145 ? -3.562 -4.854 -20.899 1.00 94.06 145 SER A CA 1
ATOM 1140 C C . SER A 1 145 ? -4.970 -4.964 -20.296 1.00 94.06 145 SER A C 1
ATOM 1142 O O . SER A 1 145 ? -5.835 -4.121 -20.519 1.00 94.06 145 SER A O 1
ATOM 1144 N N . THR A 1 146 ? -5.207 -6.022 -19.520 1.00 92.62 146 THR A N 1
ATOM 1145 C CA . THR A 1 146 ? -6.490 -6.296 -18.855 1.00 92.62 146 THR A CA 1
ATOM 1146 C C . THR A 1 146 ? -6.320 -6.347 -17.345 1.00 92.62 146 THR A C 1
ATOM 1148 O O . THR A 1 146 ? -5.234 -6.651 -16.855 1.00 92.62 146 THR A O 1
ATOM 1151 N N . VAL A 1 147 ? -7.404 -6.100 -16.613 1.00 93.12 147 VAL A N 1
ATOM 1152 C CA . VAL A 1 147 ? -7.447 -6.211 -15.154 1.00 93.12 147 VAL A CA 1
ATOM 1153 C C . VAL A 1 147 ? -8.543 -7.186 -14.750 1.00 93.12 147 VAL A C 1
ATOM 1155 O O . VAL A 1 147 ? -9.657 -7.105 -15.270 1.00 93.12 147 VAL A O 1
ATOM 1158 N N . ASP A 1 148 ? -8.241 -8.060 -13.796 1.00 92.94 148 ASP A N 1
ATOM 1159 C CA . ASP A 1 148 ? -9.246 -8.792 -13.030 1.00 92.94 148 ASP A CA 1
ATOM 1160 C C . ASP A 1 148 ? -9.122 -8.514 -11.527 1.00 92.94 148 ASP A C 1
ATOM 1162 O O . ASP A 1 148 ? -8.210 -7.817 -11.086 1.00 92.94 148 ASP A O 1
ATOM 1166 N N . VAL A 1 149 ? -10.096 -8.983 -10.747 1.00 93.62 149 VAL A N 1
ATOM 1167 C CA . VAL A 1 149 ? -10.130 -8.800 -9.292 1.00 93.62 149 VAL A CA 1
ATOM 1168 C C . VAL A 1 149 ? -10.125 -10.162 -8.622 1.00 93.62 149 VAL A C 1
ATOM 1170 O O . VAL A 1 149 ? -11.016 -10.974 -8.877 1.00 93.62 149 VAL A O 1
ATOM 1173 N N . GLN A 1 150 ? -9.161 -10.387 -7.734 1.00 94.69 150 GLN A N 1
ATOM 1174 C CA . GLN A 1 150 ? -9.022 -11.625 -6.961 1.00 94.69 150 GLN A CA 1
ATOM 1175 C C . GLN A 1 150 ? -9.331 -11.389 -5.481 1.00 94.69 150 GLN A C 1
ATOM 1177 O O . GLN A 1 150 ? -9.576 -10.260 -5.066 1.00 94.69 150 GLN A O 1
ATOM 1182 N N . LEU A 1 151 ? -9.330 -12.459 -4.681 1.00 94.88 151 LEU A N 1
ATOM 1183 C CA . LEU A 1 151 ? -9.470 -12.391 -3.226 1.00 94.88 151 LEU A CA 1
ATOM 1184 C C . LEU A 1 151 ? -8.117 -12.636 -2.561 1.00 94.88 151 LEU A C 1
ATOM 1186 O O . LEU A 1 151 ? -7.488 -13.667 -2.805 1.00 94.88 151 LEU A O 1
ATOM 1190 N N . ALA A 1 152 ? -7.723 -11.745 -1.658 1.00 95.75 152 ALA A N 1
ATOM 1191 C CA . ALA A 1 152 ? -6.691 -12.000 -0.666 1.00 95.75 152 ALA A CA 1
ATOM 1192 C C . ALA A 1 152 ? -7.284 -11.896 0.745 1.00 95.75 152 ALA A C 1
ATOM 1194 O O . ALA A 1 152 ? -8.160 -11.073 1.010 1.00 95.75 152 ALA A O 1
ATOM 1195 N N . VAL A 1 153 ? -6.817 -12.751 1.650 1.00 95.75 153 VAL A N 1
ATOM 1196 C CA . VAL A 1 153 ? -7.284 -12.812 3.038 1.00 95.75 153 VAL A CA 1
ATOM 1197 C C . VAL A 1 153 ? -6.108 -12.787 4.002 1.00 95.75 153 VAL A C 1
ATOM 1199 O O . VAL A 1 153 ? -5.030 -13.301 3.697 1.00 95.75 153 VAL A O 1
ATOM 1202 N N . SER A 1 154 ? -6.336 -12.221 5.182 1.00 95.50 154 SER A N 1
ATOM 1203 C CA . SER A 1 154 ? -5.397 -12.238 6.297 1.00 95.50 154 SER A CA 1
ATOM 1204 C C . SER A 1 154 ? -6.139 -12.387 7.629 1.00 95.50 154 SER A C 1
ATOM 1206 O O . SER A 1 154 ? -7.299 -11.989 7.767 1.00 95.50 154 SER A O 1
ATOM 1208 N N . ARG A 1 155 ? -5.471 -12.995 8.616 1.00 93.12 155 ARG A N 1
ATOM 1209 C CA . ARG A 1 155 ? -5.958 -13.107 10.005 1.00 93.12 155 ARG A CA 1
ATOM 1210 C C . ARG A 1 155 ? -5.255 -12.147 10.963 1.00 93.12 155 ARG A C 1
ATOM 1212 O O . ARG A 1 155 ? -5.777 -11.891 12.038 1.00 93.12 155 ARG A O 1
ATOM 1219 N N . ASP A 1 156 ? -4.080 -11.654 10.589 1.00 92.06 156 ASP A N 1
ATOM 1220 C CA . ASP A 1 156 ? -3.203 -10.839 11.435 1.00 92.06 156 ASP A CA 1
ATOM 1221 C C . ASP A 1 156 ? -2.907 -9.461 10.829 1.00 92.06 156 ASP A C 1
ATOM 1223 O O . ASP A 1 156 ? -2.186 -8.668 11.420 1.00 92.06 156 ASP A O 1
ATOM 1227 N N . ASN A 1 157 ? -3.457 -9.163 9.652 1.00 92.62 157 ASN A N 1
ATOM 1228 C CA . ASN A 1 157 ? -3.235 -7.938 8.888 1.00 92.62 157 ASN A CA 1
ATOM 1229 C C . ASN A 1 157 ? -1.801 -7.750 8.354 1.00 92.62 157 ASN A C 1
ATOM 1231 O O . ASN A 1 157 ? -1.513 -6.733 7.712 1.00 92.62 157 ASN A O 1
ATOM 1235 N N . HIS A 1 158 ? -0.916 -8.728 8.572 1.00 91.19 158 HIS A N 1
ATOM 1236 C CA . HIS A 1 158 ? 0.486 -8.722 8.154 1.00 91.19 158 HIS A CA 1
ATOM 1237 C C . HIS A 1 158 ? 0.736 -9.723 7.027 1.00 91.19 158 HIS A C 1
ATOM 1239 O O . HIS A 1 158 ? 1.315 -9.361 6.002 1.00 91.19 158 HIS A O 1
ATOM 1245 N N . GLN A 1 159 ? 0.286 -10.965 7.204 1.00 92.06 159 GLN A N 1
ATOM 1246 C CA . GLN A 1 159 ? 0.455 -12.046 6.244 1.00 92.06 159 GLN A CA 1
ATOM 1247 C C . GLN A 1 159 ? -0.796 -12.187 5.388 1.00 92.06 159 GLN A C 1
ATOM 1249 O O . GLN A 1 159 ? -1.883 -12.476 5.893 1.00 92.06 159 GLN A O 1
ATOM 1254 N N . TRP A 1 160 ? -0.631 -12.003 4.083 1.00 95.50 160 TRP A N 1
ATOM 1255 C CA . TRP A 1 160 ? -1.713 -12.080 3.112 1.00 95.50 160 TRP A CA 1
ATOM 1256 C C . TRP A 1 160 ? -1.556 -13.308 2.229 1.00 95.50 160 TRP A C 1
ATOM 1258 O O . TRP A 1 160 ? -0.478 -13.574 1.699 1.00 95.50 160 TRP A O 1
ATOM 1268 N N . ILE A 1 161 ? -2.651 -14.040 2.040 1.00 94.06 161 ILE A N 1
ATOM 1269 C CA . ILE A 1 161 ? -2.708 -15.182 1.126 1.00 94.06 161 ILE A CA 1
ATOM 1270 C C . ILE A 1 161 ? -3.815 -14.975 0.098 1.00 94.06 161 ILE A C 1
ATOM 1272 O O . ILE A 1 161 ? -4.881 -14.454 0.423 1.00 94.06 161 ILE A O 1
ATOM 1276 N N . ARG A 1 162 ? -3.585 -15.421 -1.139 1.00 94.50 162 ARG A N 1
ATOM 1277 C CA . ARG A 1 162 ? -4.616 -15.521 -2.182 1.00 94.50 162 ARG A CA 1
ATOM 1278 C C . ARG A 1 162 ? -5.063 -16.979 -2.296 1.00 94.50 162 ARG A C 1
ATOM 1280 O O . ARG A 1 162 ? -4.393 -17.751 -2.981 1.00 94.50 162 ARG A O 1
ATOM 1287 N N . PRO A 1 163 ? -6.145 -17.390 -1.603 1.00 90.44 163 PRO A N 1
ATOM 1288 C CA . PRO A 1 163 ? -6.555 -18.794 -1.557 1.00 90.44 163 PRO A CA 1
ATOM 1289 C C . PRO A 1 163 ? -6.998 -19.311 -2.929 1.00 90.44 163 PRO A C 1
ATOM 1291 O O . PRO A 1 163 ? -6.766 -20.471 -3.259 1.00 90.44 163 PRO A O 1
ATOM 1294 N N . PHE A 1 164 ? -7.592 -18.437 -3.744 1.00 86.69 164 PHE A N 1
ATOM 1295 C CA . PHE A 1 164 ? -8.028 -18.739 -5.101 1.00 86.69 164 PHE A CA 1
ATOM 1296 C C . PHE A 1 164 ? -7.440 -17.690 -6.052 1.00 86.69 164 PHE A C 1
ATOM 1298 O O . PHE A 1 164 ? -7.717 -16.501 -5.909 1.00 86.69 164 PHE A O 1
ATOM 1305 N N . ARG A 1 165 ? -6.630 -18.120 -7.028 1.00 86.50 165 ARG A N 1
ATOM 1306 C CA . ARG A 1 165 ? -6.026 -17.250 -8.061 1.00 86.50 165 ARG A CA 1
ATOM 1307 C C . ARG A 1 165 ? -6.927 -17.131 -9.286 1.00 86.50 165 ARG A C 1
ATOM 1309 O O . ARG A 1 165 ? -6.527 -17.418 -10.411 1.00 86.50 165 ARG A O 1
ATOM 1316 N N . GLN A 1 166 ? -8.191 -16.822 -9.035 1.00 86.69 166 GLN A N 1
ATOM 1317 C CA . GLN A 1 166 ? -9.211 -16.711 -10.066 1.00 86.69 166 GLN A CA 1
ATOM 1318 C C . GLN A 1 166 ? -9.993 -15.410 -9.881 1.00 86.69 166 GLN A C 1
ATOM 1320 O O . GLN A 1 166 ? -10.194 -14.984 -8.739 1.00 86.69 166 GLN A O 1
ATOM 1325 N N . PRO A 1 167 ? -10.459 -14.793 -10.979 1.00 86.94 167 PRO A N 1
ATOM 1326 C CA . PRO A 1 167 ? -11.312 -13.617 -10.906 1.00 86.94 167 PRO A CA 1
ATOM 1327 C C . PRO A 1 167 ? -12.600 -13.887 -10.114 1.00 86.94 167 PRO A C 1
ATOM 1329 O O . PRO A 1 167 ? -13.303 -14.856 -10.392 1.00 86.94 167 PRO A O 1
ATOM 1332 N N . ILE A 1 168 ? -12.969 -12.990 -9.195 1.00 82.50 168 ILE A N 1
ATOM 1333 C CA . ILE A 1 168 ? -14.270 -13.016 -8.492 1.00 82.50 168 ILE A CA 1
ATOM 1334 C C . ILE A 1 168 ? -15.416 -12.678 -9.457 1.00 82.50 168 ILE A C 1
ATOM 1336 O O . ILE A 1 168 ? -16.505 -13.244 -9.375 1.00 82.50 168 ILE A O 1
ATOM 1340 N N . ARG A 1 169 ? -15.165 -11.770 -10.407 1.00 60.47 169 ARG A N 1
ATOM 1341 C CA . ARG A 1 169 ? -15.973 -11.602 -11.619 1.00 60.47 169 ARG A CA 1
ATOM 1342 C C . ARG A 1 169 ? -15.057 -11.711 -12.825 1.00 60.47 169 ARG A C 1
ATOM 1344 O O . ARG A 1 169 ? -14.158 -10.893 -12.992 1.00 60.47 169 ARG A O 1
ATOM 1351 N N . GLY A 1 170 ? -15.296 -12.706 -13.670 1.00 52.09 170 GLY A N 1
ATOM 1352 C CA . GLY A 1 170 ? -14.570 -12.853 -14.923 1.00 52.09 170 GLY A CA 1
ATOM 1353 C C . GLY A 1 170 ? -15.191 -12.006 -16.028 1.00 52.09 170 GLY A C 1
ATOM 1354 O O . GLY A 1 170 ? -16.361 -12.191 -16.355 1.00 52.09 170 GLY A O 1
ATOM 1355 N N . ASN A 1 171 ? -14.382 -11.180 -16.694 1.00 46.81 171 ASN A N 1
ATOM 1356 C CA . ASN A 1 171 ? -14.465 -11.193 -18.149 1.00 46.81 171 ASN A CA 1
ATOM 1357 C C . ASN A 1 171 ? -13.907 -12.551 -18.566 1.00 46.81 171 ASN A C 1
ATOM 1359 O O . ASN A 1 171 ? -12.739 -12.854 -18.320 1.00 46.81 171 ASN A O 1
ATOM 1363 N N . VAL A 1 172 ? -14.772 -13.408 -19.102 1.00 46.66 172 VAL A N 1
ATOM 1364 C CA . VAL A 1 172 ? -14.378 -14.722 -19.607 1.00 46.66 172 VAL A CA 1
ATOM 1365 C C . VAL A 1 172 ? -13.263 -14.496 -20.624 1.00 46.66 172 VAL A C 1
ATOM 1367 O O . VAL A 1 172 ? -13.492 -13.883 -21.667 1.00 46.66 172 VAL A O 1
ATOM 1370 N N . ARG A 1 173 ? -12.045 -14.961 -20.318 1.00 53.59 173 ARG A N 1
ATOM 1371 C CA . ARG A 1 173 ? -10.992 -15.079 -21.329 1.00 53.59 173 ARG A CA 1
ATOM 1372 C C . ARG A 1 173 ? -11.597 -15.903 -22.470 1.00 53.59 173 ARG A C 1
ATOM 1374 O O . ARG A 1 173 ? -12.064 -17.009 -22.185 1.00 53.59 173 ARG A O 1
ATOM 1381 N N . PRO A 1 174 ? -11.587 -15.463 -23.739 1.00 40.19 174 PRO A N 1
ATOM 1382 C CA . PRO A 1 174 ? -11.645 -16.444 -24.805 1.00 40.19 174 PRO A CA 1
ATOM 1383 C C . PRO A 1 174 ? -10.413 -17.317 -24.583 1.00 40.19 174 PRO A C 1
ATOM 1385 O O . PRO A 1 174 ? -9.282 -16.840 -24.668 1.00 40.19 174 PRO A O 1
ATOM 1388 N N . ALA A 1 175 ? -10.636 -18.553 -24.138 1.00 45.00 175 ALA A N 1
ATOM 1389 C CA . ALA A 1 175 ? -9.557 -19.479 -23.872 1.00 45.00 175 ALA A CA 1
ATOM 1390 C C . ALA A 1 175 ? -8.681 -19.526 -25.127 1.00 45.00 175 ALA A C 1
ATOM 1392 O O . ALA A 1 175 ? -9.147 -19.913 -26.202 1.00 45.00 175 ALA A O 1
ATOM 1393 N N . LEU A 1 176 ? -7.414 -19.123 -25.004 1.00 42.12 176 LEU A N 1
ATOM 1394 C CA . LEU A 1 176 ? -6.397 -19.628 -25.912 1.00 42.12 176 LEU A CA 1
ATOM 1395 C C . LEU A 1 176 ? -6.507 -21.144 -25.785 1.00 42.12 176 LEU A C 1
ATOM 1397 O O . LEU A 1 176 ? -6.246 -21.679 -24.707 1.00 42.12 176 LEU A O 1
ATOM 1401 N N . ARG A 1 177 ? -7.037 -21.795 -26.831 1.00 33.81 177 ARG A N 1
ATOM 1402 C CA . ARG A 1 177 ? -7.276 -23.240 -26.868 1.00 33.81 177 ARG A CA 1
ATOM 1403 C C . ARG A 1 177 ? -6.019 -23.932 -26.361 1.00 33.81 177 ARG A C 1
ATOM 1405 O O . ARG A 1 177 ? -5.008 -23.951 -27.058 1.00 33.81 177 ARG A O 1
ATOM 1412 N N . GLN A 1 178 ? -6.081 -24.500 -25.164 1.00 35.88 178 GLN A N 1
ATOM 1413 C CA . GLN A 1 178 ? -5.149 -25.558 -24.830 1.00 35.88 178 GLN A CA 1
ATOM 1414 C C . GLN A 1 178 ? -5.576 -26.777 -25.655 1.00 35.88 178 GLN A C 1
ATOM 1416 O O . GLN A 1 178 ? -6.778 -27.054 -25.721 1.00 35.88 178 GLN A O 1
ATOM 1421 N N . PRO A 1 179 ? -4.654 -27.470 -26.343 1.00 35.69 179 PRO A N 1
ATOM 1422 C CA . PRO A 1 179 ? -5.001 -28.714 -27.006 1.00 35.69 179 PRO A CA 1
ATOM 1423 C C . PRO A 1 179 ? -5.474 -29.697 -25.935 1.00 35.69 179 PRO A C 1
ATOM 1425 O O . PRO A 1 179 ? -4.789 -29.925 -24.937 1.00 35.69 179 PRO A O 1
ATOM 1428 N N . GLU A 1 180 ? -6.680 -30.224 -26.126 1.00 35.34 180 GLU A N 1
ATOM 1429 C CA . GLU A 1 180 ? -7.276 -31.222 -25.250 1.00 35.34 180 GLU A CA 1
ATOM 1430 C C . GLU A 1 180 ? -6.315 -32.408 -25.108 1.00 35.34 180 GLU A C 1
ATOM 1432 O O . GLU A 1 180 ? -6.088 -33.157 -26.056 1.00 35.34 180 GLU A O 1
ATOM 1437 N N . SER A 1 181 ? -5.749 -32.596 -23.916 1.00 38.28 181 SER A N 1
ATOM 1438 C CA . SER A 1 181 ? -5.160 -33.878 -23.545 1.00 38.28 181 SER A CA 1
ATOM 1439 C C . SER A 1 181 ? -6.215 -34.677 -22.781 1.00 38.28 181 SER A C 1
ATOM 1441 O O . SER A 1 181 ? -6.587 -34.388 -21.649 1.00 38.28 181 SER A O 1
ATOM 1443 N N . HIS A 1 182 ? -6.775 -35.626 -23.522 1.00 34.34 182 HIS A N 1
ATOM 1444 C CA . HIS A 1 182 ? -7.523 -36.817 -23.139 1.00 34.34 182 HIS A CA 1
ATOM 1445 C C . HIS A 1 182 ? -7.858 -37.054 -21.651 1.00 34.34 182 HIS A C 1
ATOM 1447 O O . HIS A 1 182 ? -6.996 -37.301 -20.815 1.00 34.34 182 HIS A O 1
ATOM 1453 N N . ARG A 1 183 ? -9.176 -37.144 -21.408 1.00 37.97 183 ARG A N 1
ATOM 1454 C CA . ARG A 1 183 ? -9.891 -38.087 -20.521 1.00 37.97 183 ARG A CA 1
ATOM 1455 C C . ARG A 1 183 ? -9.064 -38.798 -19.437 1.00 37.97 183 ARG A C 1
ATOM 1457 O O . ARG A 1 183 ? -8.359 -39.758 -19.727 1.00 37.97 183 ARG A O 1
ATOM 1464 N N . CYS A 1 184 ? -9.447 -38.562 -18.182 1.00 28.12 184 CYS A N 1
ATOM 1465 C CA . CYS A 1 184 ? -9.756 -39.672 -17.276 1.00 28.12 184 CYS A CA 1
ATOM 1466 C C . CYS A 1 184 ? -10.804 -39.245 -16.235 1.00 28.12 184 CYS A C 1
ATOM 1468 O O . CYS A 1 184 ? -10.486 -38.866 -15.113 1.00 28.12 184 CYS A O 1
ATOM 1470 N N . GLN A 1 185 ? -12.083 -39.298 -16.617 1.00 35.75 185 GLN A N 1
ATOM 1471 C CA . GLN A 1 185 ? -13.161 -39.439 -15.642 1.00 35.75 185 GLN A CA 1
ATOM 1472 C C . GLN A 1 185 ? -13.168 -40.899 -15.181 1.00 35.75 185 GLN A C 1
ATOM 1474 O O . GLN A 1 185 ? -13.505 -41.790 -15.960 1.00 35.75 185 GLN A O 1
ATOM 1479 N N . ARG A 1 186 ? -12.842 -41.151 -13.914 1.00 36.03 186 ARG A N 1
ATOM 1480 C CA . ARG A 1 186 ? -13.363 -42.322 -13.207 1.00 36.03 186 ARG A CA 1
ATOM 1481 C C . ARG A 1 186 ? -14.305 -41.824 -12.127 1.00 36.03 186 ARG A C 1
ATOM 1483 O O . ARG A 1 186 ? -13.887 -41.294 -11.106 1.00 36.03 186 ARG A O 1
ATOM 1490 N N . HIS A 1 187 ? -15.588 -41.975 -12.432 1.00 34.59 187 HIS A N 1
ATOM 1491 C CA . HIS A 1 187 ? -16.650 -42.056 -11.447 1.00 34.59 187 HIS A CA 1
ATOM 1492 C C . HIS A 1 187 ? -16.326 -43.172 -10.452 1.00 34.59 187 HIS A C 1
ATOM 1494 O O . HIS A 1 187 ? -16.047 -44.297 -10.864 1.00 34.59 187 HIS A O 1
ATOM 1500 N N . LEU A 1 188 ? -16.477 -42.886 -9.165 1.00 30.66 188 LEU A N 1
ATOM 1501 C CA . LEU A 1 188 ? -17.066 -43.848 -8.246 1.00 30.66 188 LEU A CA 1
ATOM 1502 C C . LEU A 1 188 ? -17.911 -43.075 -7.237 1.00 30.66 188 LEU A C 1
ATOM 1504 O O . LEU A 1 188 ? -17.401 -42.320 -6.415 1.00 30.66 188 LEU A O 1
ATOM 1508 N N . ALA A 1 189 ? -19.221 -43.240 -7.380 1.00 31.09 189 ALA A N 1
ATOM 1509 C CA . ALA A 1 189 ? -20.208 -42.881 -6.384 1.00 31.09 189 ALA A CA 1
ATOM 1510 C C . ALA A 1 189 ? -20.534 -44.125 -5.539 1.00 31.09 189 ALA A C 1
ATOM 1512 O O . ALA A 1 189 ? -20.614 -45.223 -6.085 1.00 31.09 189 ALA A O 1
ATOM 1513 N N . ALA A 1 190 ? -20.793 -43.865 -4.253 1.00 32.25 190 ALA A N 1
ATOM 1514 C CA . ALA A 1 190 ? -21.563 -44.638 -3.271 1.00 32.25 190 ALA A CA 1
ATOM 1515 C C . ALA A 1 190 ? -21.014 -45.988 -2.755 1.00 32.25 190 ALA A C 1
ATOM 1517 O O . ALA A 1 190 ? -20.927 -46.960 -3.497 1.00 32.25 190 ALA A O 1
ATOM 1518 N N . ALA A 1 191 ? -20.793 -46.078 -1.433 1.00 30.52 191 ALA A N 1
ATOM 1519 C CA . ALA A 1 191 ? -21.685 -46.789 -0.498 1.00 30.52 191 ALA A CA 1
ATOM 1520 C C . ALA A 1 191 ? -21.153 -46.727 0.958 1.00 30.52 191 ALA A C 1
ATOM 1522 O O . ALA A 1 191 ? -19.977 -47.005 1.178 1.00 30.52 191 ALA A O 1
ATOM 1523 N N . PHE A 1 192 ? -22.082 -46.461 1.892 1.00 39.19 192 PHE A N 1
ATOM 1524 C CA . PHE A 1 192 ? -22.000 -46.422 3.370 1.00 39.19 192 PHE A CA 1
ATOM 1525 C C . PHE A 1 192 ? -21.360 -45.196 4.031 1.00 39.19 192 PHE A C 1
ATOM 1527 O O . PHE A 1 192 ? -20.148 -44.956 3.859 1.00 39.19 192 PHE A O 1
#

Secondary structure (DSSP, 8-state):
--HHHHHHHHHTS--SS--HHHHHT------EE--EE-SSSSS-EE-SS-SEE-TT--B-S--EEEEETTTTEEEEEEEEEETTEEEEEEEEESBTTBPPPPEEEE---TTS-TTEEEEE--EEEPSSSS--EEE--EEEETTTTEEEE--EEESSSS--B-S--S-SS-----------------------